Protein AF-0000000076723359 (afdb_homodimer)

InterPro domains:
  IPR002601 C6 domain [PF01681] (22-97)
  IPR002601 C6 domain [SM01048] (8-97)

Structure (mmCIF, N/CA/C/O backbone):
data_AF-0000000076723359-model_v1
#
loop_
_entity.id
_entity.type
_entity.pdbx_description
1 polymer 'C6 domain-containing protein'
#
loop_
_atom_site.group_PDB
_atom_site.id
_atom_site.type_symbol
_atom_site.label_atom_id
_atom_site.label_alt_id
_atom_site.label_comp_id
_atom_site.label_asym_id
_atom_site.label_entity_id
_atom_site.label_seq_id
_atom_site.pdbx_PDB_ins_code
_atom_site.Cartn_x
_atom_site.Cartn_y
_atom_site.Cartn_z
_atom_site.occupancy
_atom_site.B_iso_or_equiv
_atom_site.auth_seq_id
_atom_site.auth_comp_id
_atom_site.auth_asym_id
_atom_site.auth_atom_id
_atom_site.pdbx_PDB_model_num
ATOM 1 N N . MET A 1 1 ? 12.312 -30.578 -3.523 1 29.05 1 MET A N 1
ATOM 2 C CA . MET A 1 1 ? 12.414 -29.344 -2.742 1 29.05 1 MET A CA 1
ATOM 3 C C . MET A 1 1 ? 12.086 -28.125 -3.602 1 29.05 1 MET A C 1
ATOM 5 O O . MET A 1 1 ? 12.508 -28.047 -4.754 1 29.05 1 MET A O 1
ATOM 9 N N . LEU A 1 2 ? 10.961 -27.547 -3.58 1 39.25 2 LEU A N 1
ATOM 10 C CA . LEU A 1 2 ? 10.75 -26.391 -4.445 1 39.25 2 LEU A CA 1
ATOM 11 C C . LEU A 1 2 ? 12.008 -25.516 -4.504 1 39.25 2 LEU A C 1
ATOM 13 O O . LEU A 1 2 ? 12.75 -25.438 -3.527 1 39.25 2 LEU A O 1
ATOM 17 N N . PRO A 1 3 ? 12.594 -25.281 -5.566 1 44.31 3 PRO A N 1
ATOM 18 C CA . PRO A 1 3 ? 13.852 -24.547 -5.473 1 44.31 3 PRO A CA 1
ATOM 19 C C . PRO A 1 3 ? 13.828 -23.469 -4.391 1 44.31 3 PRO A C 1
ATOM 21 O O . PRO A 1 3 ? 12.773 -22.891 -4.125 1 44.31 3 PRO A O 1
ATOM 24 N N . ASP A 1 4 ? 14.523 -23.562 -3.297 1 49.44 4 ASP A N 1
ATOM 25 C CA . ASP A 1 4 ? 14.773 -22.656 -2.184 1 49.44 4 ASP A CA 1
ATOM 26 C C . ASP A 1 4 ? 14.68 -21.203 -2.637 1 49.44 4 ASP A C 1
ATOM 28 O O . ASP A 1 4 ? 15.562 -20.703 -3.34 1 49.44 4 ASP A O 1
ATOM 32 N N . THR A 1 5 ? 13.492 -20.719 -3.029 1 62.09 5 THR A N 1
ATOM 33 C CA . THR A 1 5 ? 13.492 -19.297 -3.334 1 62.09 5 THR A CA 1
ATOM 34 C C . THR A 1 5 ? 14.383 -18.531 -2.361 1 62.09 5 THR A C 1
ATOM 36 O O . THR A 1 5 ? 14.289 -18.719 -1.146 1 62.09 5 THR A O 1
ATOM 39 N N . ALA A 1 6 ? 15.422 -17.828 -2.969 1 74.06 6 ALA A N 1
ATOM 40 C CA . ALA A 1 6 ? 16.375 -17.047 -2.195 1 74.06 6 ALA A CA 1
ATOM 41 C C . ALA A 1 6 ? 15.664 -16.141 -1.197 1 74.06 6 ALA A C 1
ATOM 43 O O . ALA A 1 6 ? 14.547 -15.68 -1.452 1 74.06 6 ALA A O 1
ATOM 44 N N . ALA A 1 7 ? 16.078 -16.219 0.043 1 84.44 7 ALA A N 1
ATOM 45 C CA . ALA A 1 7 ? 15.578 -15.375 1.125 1 84.44 7 ALA A CA 1
ATOM 46 C C . ALA A 1 7 ? 15.242 -13.977 0.621 1 84.44 7 ALA A C 1
ATOM 48 O O . ALA A 1 7 ? 14.266 -13.367 1.063 1 84.44 7 ALA A O 1
ATOM 49 N N . CYS A 1 8 ? 15.891 -13.594 -0.463 1 90.06 8 CYS A N 1
ATOM 50 C CA . CYS A 1 8 ? 15.734 -12.219 -0.925 1 90.06 8 CYS A CA 1
ATOM 51 C C . CYS A 1 8 ? 14.508 -12.086 -1.824 1 90.06 8 CYS A C 1
ATOM 53 O O . CYS A 1 8 ? 14.242 -11.008 -2.365 1 90.06 8 CYS A O 1
ATOM 55 N N . ALA A 1 9 ? 13.758 -13.148 -1.976 1 86.12 9 ALA A N 1
ATOM 56 C CA . ALA A 1 9 ? 12.5 -13.117 -2.727 1 86.12 9 ALA A CA 1
ATOM 57 C C . ALA A 1 9 ? 11.297 -13.195 -1.79 1 86.12 9 ALA A C 1
ATOM 59 O O . ALA A 1 9 ? 10.156 -13.172 -2.24 1 86.12 9 ALA A O 1
ATOM 60 N N . ARG A 1 10 ? 11.508 -13.148 -0.536 1 87.62 10 ARG A N 1
ATOM 61 C CA . ARG A 1 10 ? 10.438 -13.539 0.376 1 87.62 10 ARG A CA 1
ATOM 62 C C . ARG A 1 10 ? 10.078 -12.398 1.323 1 87.62 10 ARG A C 1
ATOM 64 O O . ARG A 1 10 ? 9.477 -12.625 2.377 1 87.62 10 ARG A O 1
ATOM 71 N N . CYS A 1 11 ? 10.477 -11.242 1.019 1 93.25 11 CYS A N 1
ATOM 72 C CA . CYS A 1 11 ? 10.062 -10.117 1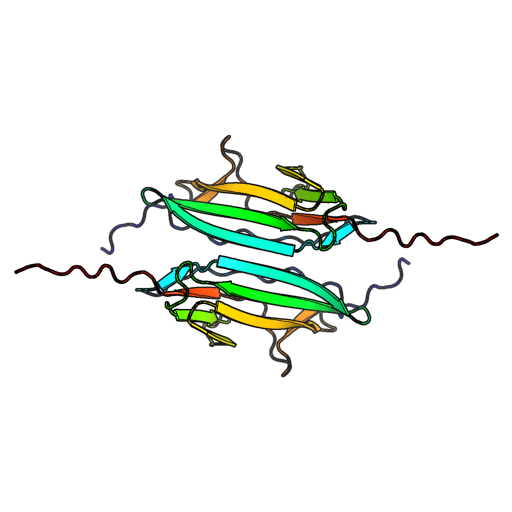.853 1 93.25 11 CYS A CA 1
ATOM 73 C C . CYS A 1 11 ? 8.547 -9.953 1.831 1 93.25 11 CYS A C 1
ATOM 75 O O . CYS A 1 11 ? 7.926 -9.984 0.765 1 93.25 11 CYS A O 1
ATOM 77 N N . ALA A 1 12 ? 8.039 -9.797 3.012 1 91.44 12 ALA A N 1
ATOM 78 C CA . ALA A 1 12 ? 6.648 -9.359 3.096 1 91.44 12 ALA A CA 1
ATOM 79 C C . ALA A 1 12 ? 6.496 -7.914 2.635 1 91.44 12 ALA A C 1
ATOM 81 O O . ALA A 1 12 ? 7.457 -7.145 2.656 1 91.44 12 ALA A O 1
ATOM 82 N N . MET A 1 13 ? 5.23 -7.617 2.174 1 93.69 13 MET A N 1
ATOM 83 C CA . MET A 1 13 ? 4.988 -6.227 1.793 1 93.69 13 MET A CA 1
ATOM 84 C C . MET A 1 13 ? 5.32 -5.281 2.943 1 93.69 13 MET A C 1
ATOM 86 O O . MET A 1 13 ? 5.047 -5.59 4.105 1 93.69 13 MET A O 1
ATOM 90 N N . PRO A 1 14 ? 5.895 -4.148 2.607 1 94.62 14 PRO A N 1
ATOM 91 C CA . PRO A 1 14 ? 6.215 -3.203 3.682 1 94.62 14 PRO A CA 1
ATOM 92 C C . PRO A 1 14 ? 4.973 -2.703 4.414 1 94.62 14 PRO A C 1
ATOM 94 O O . PRO A 1 14 ? 3.914 -2.535 3.803 1 94.62 14 PRO A O 1
ATOM 97 N N . THR A 1 15 ? 5.18 -2.41 5.688 1 94.69 15 THR A N 1
ATOM 98 C CA . THR A 1 15 ? 4.117 -1.8 6.477 1 94.69 15 THR A CA 1
ATOM 99 C C . THR A 1 15 ? 3.943 -0.331 6.102 1 94.69 15 THR A C 1
ATOM 101 O O . THR A 1 15 ? 4.926 0.379 5.879 1 94.69 15 THR A O 1
ATOM 104 N N . ILE A 1 16 ? 2.682 0.05 6.043 1 95.69 16 ILE A N 1
ATOM 105 C CA . ILE A 1 16 ? 2.389 1.467 5.855 1 95.69 16 ILE A CA 1
ATOM 106 C C . ILE A 1 16 ? 1.856 2.062 7.156 1 95.69 16 ILE A C 1
ATOM 108 O O . ILE A 1 16 ? 0.808 1.645 7.656 1 95.69 16 ILE A O 1
ATOM 112 N N . GLY A 1 17 ? 2.604 3 7.652 1 94.5 17 GLY A N 1
ATOM 113 C CA . GLY A 1 17 ? 2.213 3.635 8.906 1 94.5 17 GLY A CA 1
ATOM 114 C C . GLY A 1 17 ? 1.248 4.789 8.711 1 94.5 17 GLY A C 1
ATOM 115 O O . GLY A 1 17 ? 1.052 5.258 7.586 1 94.5 17 GLY A O 1
ATOM 116 N N . ASN A 1 18 ? 0.671 5.281 9.805 1 91.75 18 ASN A N 1
ATOM 117 C CA . ASN A 1 18 ? -0.245 6.418 9.797 1 91.75 18 ASN A CA 1
ATOM 118 C C . ASN A 1 18 ? 0.503 7.742 9.898 1 91.75 18 ASN A C 1
ATOM 120 O O . ASN A 1 18 ? 1.55 7.82 10.547 1 91.75 18 ASN A O 1
ATOM 124 N N . VAL A 1 19 ? -0.141 8.734 9.273 1 91.69 19 VAL A N 1
ATOM 125 C CA . VAL A 1 19 ? 0.374 10.086 9.422 1 91.69 19 VAL A CA 1
ATOM 126 C C . VAL A 1 19 ? -0.196 10.719 10.695 1 91.69 19 VAL A C 1
ATOM 128 O O . VAL A 1 19 ? -1.415 10.797 10.867 1 91.69 19 VAL A O 1
ATOM 131 N N . ASN A 1 20 ? 0.706 11.164 11.562 1 85.25 20 ASN A N 1
ATOM 132 C CA . ASN A 1 20 ? 0.293 11.844 12.781 1 85.25 20 ASN A CA 1
ATOM 133 C C . ASN A 1 20 ? 0.884 13.25 12.875 1 85.25 20 ASN A C 1
ATOM 135 O O . ASN A 1 20 ? 1.069 13.781 13.969 1 85.25 20 ASN A O 1
ATOM 139 N N . MET A 1 21 ? 1.158 13.852 11.898 1 86.25 21 MET A N 1
ATOM 140 C CA . MET A 1 21 ? 1.763 15.18 11.852 1 86.25 21 MET A CA 1
ATOM 141 C C . MET A 1 21 ? 0.719 16.234 11.523 1 86.25 21 MET A C 1
ATOM 143 O O . MET A 1 21 ? -0.016 16.109 10.539 1 86.25 21 MET A O 1
ATOM 147 N N . ILE A 1 22 ? 0.609 17.281 12.328 1 85.38 22 ILE A N 1
ATOM 148 C CA . ILE A 1 22 ? -0.345 18.359 12.117 1 85.38 22 ILE A CA 1
ATOM 149 C C . ILE A 1 22 ? -0.096 19.016 10.758 1 85.38 22 ILE A C 1
ATOM 151 O O . ILE A 1 22 ? 1.054 19.234 10.375 1 85.38 22 ILE A O 1
ATOM 155 N N . GLY A 1 23 ? -1.133 19.328 10.062 1 89.12 23 GLY A N 1
ATOM 156 C CA . GLY A 1 23 ? -1.004 19.984 8.773 1 89.12 23 GLY A CA 1
ATOM 157 C C . GLY A 1 23 ? -0.751 19.016 7.629 1 89.12 23 GLY A C 1
ATOM 158 O O . GLY A 1 23 ? -0.671 19.438 6.469 1 89.12 23 GLY A O 1
ATOM 159 N N . PHE A 1 24 ? -0.617 17.734 8.047 1 92.5 24 PHE A N 1
ATOM 160 C CA . PHE A 1 24 ? -0.373 16.703 7.043 1 92.5 24 PHE A CA 1
ATOM 161 C C . PHE A 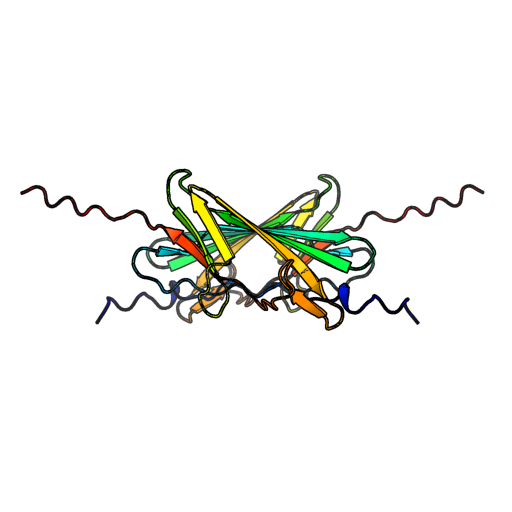1 24 ? -1.436 15.617 7.113 1 92.5 24 PHE A C 1
ATOM 163 O O . PHE A 1 24 ? -2.125 15.477 8.125 1 92.5 24 PHE A O 1
ATOM 170 N N . LYS A 1 25 ? -1.594 14.922 5.984 1 91.06 25 LYS A N 1
ATOM 171 C CA . LYS A 1 25 ? -2.529 13.805 5.879 1 91.06 25 LYS A CA 1
ATOM 172 C C . LYS A 1 25 ? -1.867 12.594 5.23 1 91.06 25 LYS A C 1
ATOM 174 O O . LYS A 1 25 ? -0.738 12.688 4.742 1 91.06 25 LYS A O 1
ATOM 179 N N . GLN A 1 26 ? -2.607 11.516 5.285 1 93.38 26 GLN A N 1
ATOM 180 C CA . GLN A 1 26 ? -2.152 10.312 4.586 1 93.38 26 GLN A CA 1
ATOM 181 C C . GLN A 1 26 ? -2.082 10.555 3.08 1 93.38 26 GLN A C 1
ATOM 183 O O . GLN A 1 26 ? -3.066 10.961 2.465 1 93.38 26 GLN A O 1
ATOM 188 N N . GLY A 1 27 ? -0.977 10.281 2.479 1 95.5 27 GLY A N 1
ATOM 189 C CA . GLY A 1 27 ? -0.859 10.352 1.03 1 95.5 27 GLY A CA 1
ATOM 190 C C . GLY A 1 27 ? -1.388 9.117 0.325 1 95.5 27 GLY A C 1
ATOM 191 O O . GLY A 1 27 ? -1.627 8.094 0.96 1 95.5 27 GLY A O 1
ATOM 192 N N . ASN A 1 28 ? -1.565 9.281 -0.978 1 95.62 28 ASN A N 1
ATOM 193 C CA . ASN A 1 28 ? -1.861 8.133 -1.826 1 95.62 28 ASN A CA 1
ATOM 194 C C . ASN A 1 28 ? -0.599 7.34 -2.154 1 95.62 28 ASN A C 1
ATOM 196 O O . ASN A 1 28 ? 0.472 7.918 -2.342 1 95.62 28 ASN A O 1
ATOM 200 N N . ILE A 1 29 ? -0.783 6.02 -2.266 1 97.38 29 ILE A N 1
ATOM 201 C CA . ILE A 1 29 ? 0.406 5.184 -2.402 1 97.38 29 ILE A CA 1
ATOM 202 C C . ILE A 1 29 ? 0.254 4.266 -3.611 1 97.38 29 ILE A C 1
ATOM 204 O O . ILE A 1 29 ? -0.817 3.693 -3.834 1 97.38 29 ILE A O 1
ATOM 208 N N . ILE A 1 30 ? 1.273 4.195 -4.391 1 96.38 30 ILE A N 1
ATOM 209 C CA . ILE A 1 30 ? 1.431 3.16 -5.406 1 96.38 30 ILE A CA 1
ATOM 210 C C . ILE A 1 30 ? 2.598 2.248 -5.039 1 96.38 30 ILE A C 1
ATOM 212 O O . ILE A 1 30 ? 3.689 2.725 -4.719 1 96.38 30 ILE A O 1
ATOM 216 N N . MET A 1 31 ? 2.334 0.956 -5.004 1 96.12 31 MET A N 1
ATOM 217 C CA . MET A 1 31 ? 3.389 -0.032 -4.801 1 96.12 31 MET A CA 1
ATOM 218 C C . MET A 1 31 ? 3.52 -0.948 -6.012 1 96.12 31 MET A C 1
ATOM 220 O O . MET A 1 31 ? 2.564 -1.633 -6.383 1 96.12 31 MET A O 1
ATOM 224 N N . ASP A 1 32 ? 4.715 -0.917 -6.566 1 94.19 32 ASP A N 1
ATOM 225 C CA . ASP A 1 32 ? 5.035 -1.756 -7.719 1 94.19 32 ASP A CA 1
ATOM 226 C C . ASP A 1 32 ? 6.168 -2.727 -7.391 1 94.19 32 ASP A C 1
ATOM 228 O O . ASP A 1 32 ? 7.32 -2.318 -7.238 1 94.19 32 ASP A O 1
ATOM 232 N N . ALA A 1 33 ? 5.809 -3.986 -7.301 1 90.75 33 ALA A N 1
ATOM 233 C CA . ALA A 1 33 ? 6.809 -4.992 -6.949 1 90.75 33 ALA A CA 1
ATOM 234 C C . ALA A 1 33 ? 7.285 -5.746 -8.188 1 90.75 33 ALA A C 1
ATOM 236 O O . ALA A 1 33 ? 6.496 -6.027 -9.094 1 90.75 33 ALA A O 1
ATOM 237 N N . GLU A 1 34 ? 8.586 -5.988 -8.172 1 86.88 34 GLU A N 1
ATOM 238 C CA . GLU A 1 34 ? 9.18 -6.77 -9.258 1 86.88 34 GLU A CA 1
ATOM 239 C C . GLU A 1 34 ? 10.266 -7.703 -8.734 1 86.88 34 GLU A C 1
ATOM 241 O O . GLU A 1 34 ? 10.82 -7.477 -7.66 1 86.88 34 GLU A O 1
ATOM 246 N N . GLU A 1 35 ? 10.461 -8.734 -9.422 1 84.31 35 GLU A N 1
ATOM 247 C CA . GLU A 1 35 ? 11.57 -9.633 -9.117 1 84.31 35 GLU A CA 1
ATOM 248 C C . GLU A 1 35 ? 12.711 -9.469 -10.125 1 84.31 35 GLU A C 1
ATOM 250 O O . GLU A 1 35 ? 12.5 -9.562 -11.336 1 84.31 35 GLU A O 1
ATOM 255 N N . ILE A 1 36 ? 13.82 -9.141 -9.578 1 85.69 36 ILE A N 1
ATOM 256 C CA . ILE A 1 36 ? 15.023 -8.984 -10.391 1 85.69 36 ILE A CA 1
ATOM 257 C C . ILE A 1 36 ? 16.109 -9.953 -9.914 1 85.69 36 ILE A C 1
ATOM 259 O O . ILE A 1 36 ? 16.531 -9.891 -8.75 1 85.69 36 ILE A O 1
ATOM 263 N N . ASN A 1 37 ? 16.594 -10.883 -10.789 1 86.75 37 ASN A N 1
ATOM 264 C CA . ASN A 1 37 ? 17.625 -11.867 -10.484 1 86.75 37 ASN A CA 1
ATOM 265 C C . ASN A 1 37 ? 17.281 -12.68 -9.242 1 86.75 37 ASN A C 1
ATOM 267 O O . ASN A 1 37 ? 18.141 -12.898 -8.383 1 86.75 37 ASN A O 1
ATOM 271 N N . GLY A 1 38 ? 16 -12.961 -9.078 1 86.56 38 GLY A N 1
ATOM 272 C CA . GLY A 1 38 ? 15.562 -13.836 -8.008 1 86.56 38 GLY A CA 1
ATOM 273 C C . GLY A 1 38 ? 15.258 -13.102 -6.715 1 86.56 38 GLY A C 1
ATOM 274 O O . GLY A 1 38 ? 14.828 -13.703 -5.734 1 86.56 38 GLY A O 1
ATOM 275 N N . CYS A 1 39 ? 15.57 -11.773 -6.762 1 91.88 39 CYS A N 1
ATOM 276 C CA . CYS A 1 39 ? 15.289 -10.984 -5.566 1 91.88 39 CYS A CA 1
ATOM 277 C C . CYS A 1 39 ? 14.164 -9.992 -5.816 1 91.88 39 CYS A C 1
ATOM 279 O O . CYS A 1 39 ? 13.992 -9.508 -6.934 1 91.88 39 CYS A O 1
ATOM 281 N N . LYS A 1 40 ? 13.445 -9.641 -4.777 1 93.12 40 LYS A N 1
ATOM 282 C CA . LYS A 1 40 ? 12.297 -8.734 -4.895 1 93.12 40 LYS A CA 1
ATOM 283 C C . LYS A 1 40 ? 12.727 -7.281 -4.734 1 93.12 40 LYS A C 1
ATOM 285 O O . LYS A 1 40 ? 13.555 -6.961 -3.881 1 93.12 40 LYS A O 1
ATOM 290 N N . TYR A 1 41 ? 12.172 -6.488 -5.578 1 95.12 41 TYR A N 1
ATOM 291 C CA . TYR A 1 41 ? 12.258 -5.035 -5.488 1 95.12 41 TYR A CA 1
ATOM 292 C C . TYR A 1 41 ? 10.867 -4.414 -5.41 1 95.12 41 TYR A C 1
ATOM 294 O O . TYR A 1 41 ? 9.906 -4.945 -5.98 1 95.12 41 TYR A O 1
ATOM 302 N N . ILE A 1 42 ? 10.789 -3.344 -4.68 1 96.5 42 ILE A N 1
ATOM 303 C CA . ILE A 1 42 ? 9.508 -2.637 -4.637 1 96.5 42 ILE A CA 1
ATOM 304 C C . ILE A 1 42 ? 9.75 -1.136 -4.793 1 96.5 42 ILE A C 1
ATOM 306 O O . ILE A 1 42 ? 10.617 -0.567 -4.133 1 96.5 42 ILE A O 1
ATOM 310 N N . GLU A 1 43 ? 9.039 -0.554 -5.762 1 97.5 43 GLU A N 1
ATOM 311 C CA . GLU A 1 43 ? 8.969 0.9 -5.871 1 97.5 43 GLU A CA 1
ATOM 312 C C . GLU A 1 43 ? 7.707 1.446 -5.211 1 97.5 43 GLU A C 1
ATOM 314 O O . GLU A 1 43 ? 6.598 1.015 -5.527 1 97.5 43 GLU A O 1
ATOM 319 N N . ILE A 1 44 ? 7.906 2.348 -4.297 1 97.94 44 ILE A N 1
ATOM 320 C CA . ILE A 1 44 ? 6.785 2.98 -3.609 1 97.94 44 ILE A CA 1
ATOM 321 C C . ILE A 1 44 ? 6.715 4.457 -3.99 1 97.94 44 ILE A C 1
ATOM 323 O O . ILE A 1 44 ? 7.711 5.176 -3.9 1 97.94 44 ILE A O 1
ATOM 327 N N . THR A 1 45 ? 5.559 4.844 -4.469 1 98.5 45 THR A N 1
ATOM 328 C CA . THR A 1 45 ? 5.297 6.238 -4.809 1 98.5 45 THR A CA 1
ATOM 329 C C . THR A 1 45 ? 4.246 6.832 -3.877 1 98.5 45 THR A C 1
ATOM 331 O O . THR A 1 45 ? 3.195 6.227 -3.65 1 98.5 45 THR A O 1
ATOM 334 N N . CYS A 1 46 ? 4.629 7.906 -3.279 1 98.38 46 CYS A N 1
ATOM 335 C CA . CYS A 1 46 ? 3.721 8.695 -2.459 1 98.38 46 CYS A CA 1
ATOM 336 C C . CYS A 1 46 ? 3.227 9.922 -3.223 1 98.38 46 CYS A C 1
ATOM 338 O O . CYS A 1 46 ? 4.023 10.672 -3.791 1 98.38 46 CYS A O 1
ATOM 340 N N . MET A 1 47 ? 1.896 10.086 -3.178 1 97.62 47 MET A N 1
ATOM 341 C CA . MET A 1 47 ? 1.337 11.148 -4.012 1 97.62 47 MET A CA 1
ATOM 342 C C . MET A 1 47 ? 0.37 12.016 -3.211 1 97.62 47 MET A C 1
ATOM 344 O O . MET A 1 47 ? -0.305 11.523 -2.305 1 97.62 47 MET A O 1
ATOM 348 N N . ASN A 1 48 ? 0.342 13.266 -3.58 1 96.25 48 ASN A N 1
ATOM 349 C CA . ASN A 1 48 ? -0.7 14.195 -3.16 1 96.25 48 ASN A CA 1
ATOM 350 C C . ASN A 1 48 ? -1.763 14.375 -4.238 1 96.25 48 ASN A C 1
ATOM 352 O O . ASN A 1 48 ? -1.463 14.289 -5.434 1 96.25 48 ASN A O 1
ATOM 356 N N . ASP A 1 49 ? -2.939 14.594 -3.852 1 90.69 49 ASP A N 1
ATOM 357 C CA . ASP A 1 49 ? -4 14.867 -4.816 1 90.69 49 ASP A CA 1
ATOM 358 C C . ASP A 1 49 ? -3.688 16.109 -5.641 1 90.69 49 ASP A C 1
ATOM 360 O O . ASP A 1 49 ? -4.07 16.203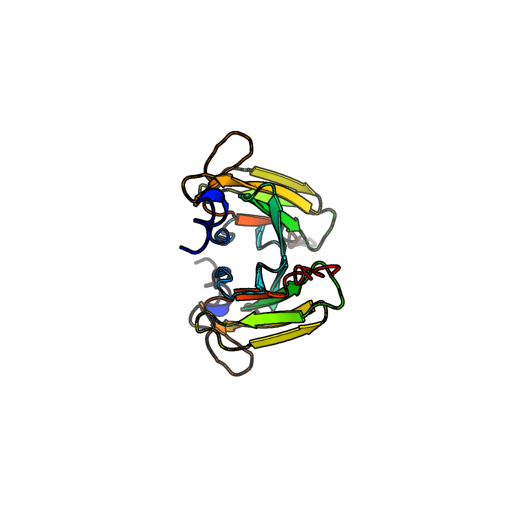 -6.812 1 90.69 49 ASP A O 1
ATOM 364 N N . ALA A 1 50 ? -3.008 17.031 -4.98 1 91.69 50 ALA A N 1
ATOM 365 C CA . ALA A 1 50 ? -2.588 18.25 -5.656 1 91.69 50 ALA A CA 1
ATOM 366 C C . ALA A 1 50 ? -1.119 18.172 -6.066 1 91.69 50 ALA A C 1
ATOM 368 O O . ALA A 1 50 ? -0.248 17.906 -5.234 1 91.69 50 ALA A O 1
ATOM 369 N N . SER A 1 51 ? -0.796 18.516 -7.336 1 92.75 51 SER A N 1
ATOM 370 C CA . SER A 1 51 ? 0.549 18.344 -7.871 1 92.75 51 SER A CA 1
ATOM 371 C C . SER A 1 51 ? 1.517 19.375 -7.297 1 92.75 51 SER A C 1
ATOM 373 O O . SER A 1 51 ? 2.734 19.219 -7.414 1 92.75 51 SER A O 1
ATOM 375 N N . THR A 1 52 ? 1.027 20.422 -6.668 1 93.81 52 THR A N 1
ATOM 376 C CA . THR A 1 52 ? 1.897 21.484 -6.176 1 93.81 52 THR A CA 1
ATOM 377 C C . THR A 1 52 ? 2.152 21.328 -4.68 1 93.81 52 THR A C 1
ATOM 379 O O . THR A 1 52 ? 3.006 22.016 -4.113 1 93.81 52 THR A O 1
ATOM 382 N N . LEU A 1 53 ? 1.403 20.391 -4.062 1 95.69 53 LEU A N 1
ATOM 383 C CA . LEU A 1 53 ? 1.531 20.266 -2.617 1 95.69 53 LEU A CA 1
ATOM 384 C C . LEU A 1 53 ? 2.576 19.219 -2.254 1 95.69 53 LEU A C 1
ATOM 386 O O . LEU A 1 53 ? 2.725 18.219 -2.957 1 95.69 53 LEU A O 1
ATOM 390 N N . PHE A 1 54 ? 3.203 19.453 -1.201 1 96.69 54 PHE A N 1
ATOM 391 C CA . PHE A 1 54 ? 4.391 18.734 -0.75 1 96.69 54 PHE A CA 1
ATOM 392 C C . PHE A 1 54 ? 4.027 17.328 -0.281 1 96.69 54 PHE A C 1
ATOM 394 O O . PHE A 1 54 ? 2.959 17.109 0.298 1 96.69 54 PHE A O 1
ATOM 401 N N . VAL A 1 55 ? 4.891 16.312 -0.568 1 98.12 55 VAL A N 1
ATOM 402 C CA . VAL A 1 55 ? 4.781 14.969 -0.013 1 98.12 55 VAL A CA 1
ATOM 403 C C . VAL A 1 55 ? 6.137 14.531 0.539 1 98.12 55 VAL A C 1
ATOM 405 O O . VAL A 1 55 ? 7.18 15.039 0.128 1 98.12 55 VAL A O 1
ATOM 408 N N . MET A 1 56 ? 6.16 13.555 1.496 1 98.38 56 MET A N 1
ATOM 409 C CA . MET A 1 56 ? 7.352 12.906 2.037 1 98.38 56 MET A CA 1
ATOM 410 C C . MET A 1 56 ? 7.098 11.422 2.287 1 98.38 56 MET A C 1
ATOM 412 O O . MET A 1 56 ? 6.008 11.039 2.711 1 98.38 56 MET A O 1
ATOM 416 N N . ILE A 1 57 ? 8.086 10.664 1.987 1 98.5 57 ILE A N 1
ATOM 417 C CA . ILE A 1 57 ? 8.156 9.289 2.465 1 98.5 57 ILE A CA 1
ATOM 418 C C . ILE A 1 57 ? 9.086 9.211 3.674 1 98.5 57 ILE A C 1
ATOM 420 O O . ILE A 1 57 ? 10.273 9.523 3.572 1 98.5 57 ILE A O 1
ATOM 424 N N . LEU A 1 58 ? 8.508 8.797 4.789 1 98.25 58 LEU A N 1
ATOM 425 C CA . LEU A 1 58 ? 9.281 8.664 6.02 1 98.25 58 LEU A CA 1
ATOM 426 C C . LEU A 1 58 ? 9.477 7.199 6.379 1 98.25 58 LEU A C 1
ATOM 428 O O . LEU A 1 58 ? 8.625 6.359 6.066 1 98.25 58 LEU A O 1
ATOM 432 N N . SER A 1 59 ? 10.609 6.938 7.035 1 97.25 59 SER A N 1
ATOM 433 C CA . SER A 1 59 ? 10.719 5.652 7.727 1 97.25 59 SER A CA 1
ATOM 434 C C . SER A 1 59 ? 9.766 5.586 8.914 1 97.25 59 SER A C 1
ATOM 436 O O . SER A 1 59 ? 9.172 6.594 9.305 1 97.25 59 SER A O 1
ATOM 438 N N . MET A 1 60 ? 9.68 4.422 9.5 1 95.44 60 MET A N 1
ATOM 439 C CA . MET A 1 60 ? 8.844 4.258 10.688 1 95.44 60 MET A CA 1
ATOM 440 C C . MET A 1 60 ? 9.398 5.047 11.867 1 95.44 60 MET A C 1
ATOM 442 O O . MET A 1 60 ? 8.688 5.305 12.836 1 95.44 60 MET A O 1
ATOM 446 N N . ALA A 1 61 ? 10.703 5.387 11.781 1 93.81 61 ALA A N 1
ATOM 447 C CA . ALA A 1 61 ? 11.344 6.215 12.797 1 93.81 61 ALA A CA 1
ATOM 448 C C . ALA A 1 61 ? 11.242 7.695 12.438 1 93.81 61 ALA A C 1
ATOM 450 O O . ALA A 1 61 ? 11.93 8.531 13.039 1 93.81 61 ALA A O 1
ATOM 451 N N . ASN A 1 62 ? 10.5 8.023 11.398 1 94.12 62 ASN A N 1
ATOM 452 C CA . ASN A 1 62 ? 10.195 9.383 10.961 1 94.12 62 ASN A CA 1
ATOM 453 C C . ASN A 1 62 ? 11.391 10.031 10.273 1 94.12 62 ASN A C 1
ATOM 455 O O . ASN A 1 62 ? 11.5 11.258 10.242 1 94.12 62 ASN A O 1
ATOM 459 N N . GLU A 1 63 ? 12.344 9.203 9.844 1 95.56 63 GLU A N 1
ATOM 460 C CA . GLU A 1 63 ? 13.398 9.734 8.984 1 95.56 63 GLU A CA 1
ATOM 461 C C . GLU A 1 63 ? 12.914 9.922 7.555 1 95.56 63 GLU A C 1
ATOM 463 O O . GLU A 1 63 ? 12.227 9.055 7.008 1 95.56 63 GLU A O 1
ATOM 468 N N . THR A 1 64 ? 13.359 11.078 6.891 1 97.56 64 THR A N 1
ATOM 469 C CA . THR A 1 64 ? 12.938 11.328 5.516 1 97.56 64 THR A CA 1
ATOM 470 C C . THR A 1 64 ? 13.719 10.453 4.543 1 97.56 64 THR A C 1
ATOM 472 O O . THR A 1 64 ? 14.953 10.5 4.5 1 97.56 64 THR A O 1
ATOM 475 N N . LEU A 1 65 ? 13.047 9.688 3.795 1 98 65 LEU A N 1
ATOM 476 C CA . LEU A 1 65 ? 13.648 8.812 2.799 1 98 65 LEU A CA 1
ATOM 477 C C . LEU A 1 65 ? 13.57 9.43 1.408 1 98 65 LEU A C 1
ATOM 479 O O . LEU A 1 65 ? 14.453 9.211 0.571 1 98 65 LEU A O 1
ATOM 483 N N . ALA A 1 66 ? 12.5 10.156 1.083 1 98.38 66 ALA A N 1
ATOM 484 C CA . ALA A 1 66 ? 12.281 10.859 -0.175 1 98.38 66 ALA A CA 1
ATOM 485 C C . ALA A 1 66 ? 11.25 11.977 -0.002 1 98.38 66 ALA A C 1
ATOM 487 O O . ALA A 1 66 ? 10.414 11.922 0.902 1 98.38 66 ALA A O 1
ATOM 488 N N . SER A 1 67 ? 11.273 13.016 -0.759 1 98.31 67 SER A N 1
ATOM 489 C CA . SER A 1 67 ? 10.281 14.094 -0.738 1 98.31 67 SER A CA 1
ATOM 490 C C . SER A 1 67 ? 10.195 14.789 -2.094 1 98.31 67 SER A C 1
ATOM 492 O O . SER A 1 67 ? 11.055 14.602 -2.951 1 98.31 67 SER A O 1
ATOM 494 N N . GLY A 1 68 ? 9.117 15.43 -2.344 1 97.94 68 GLY A N 1
ATOM 495 C CA . GLY A 1 68 ? 8.883 16.188 -3.564 1 97.94 68 GLY A CA 1
ATOM 496 C C . GLY A 1 68 ? 7.531 16.875 -3.586 1 97.94 68 GLY A C 1
ATOM 497 O O . GLY A 1 68 ? 6.73 16.719 -2.662 1 97.94 68 GLY A O 1
ATOM 498 N N . ASP A 1 69 ? 7.371 17.719 -4.605 1 96.94 69 ASP A N 1
ATOM 499 C CA . ASP A 1 69 ? 6.055 18.312 -4.836 1 96.94 69 ASP A CA 1
ATOM 500 C C . ASP A 1 69 ? 5.195 17.406 -5.711 1 96.94 69 ASP A C 1
ATOM 502 O O . ASP A 1 69 ? 5.656 16.906 -6.746 1 96.94 69 ASP A O 1
ATOM 506 N N . GLY A 1 70 ? 4.016 17.188 -5.277 1 97.12 70 GLY A N 1
ATOM 507 C CA . GLY A 1 70 ? 3.092 16.344 -6.02 1 97.12 70 GLY A CA 1
ATOM 508 C C . GLY A 1 70 ? 3.309 14.859 -5.781 1 97.12 70 GLY A C 1
ATOM 509 O O . GLY A 1 70 ? 2.365 14.133 -5.461 1 97.12 70 GLY A O 1
ATOM 510 N N . SER A 1 71 ? 4.629 14.453 -5.93 1 97.94 71 SER A N 1
ATOM 511 C CA . SER A 1 71 ? 4.93 13.039 -5.781 1 97.94 71 SER A CA 1
ATOM 512 C C . SER A 1 71 ? 6.387 12.82 -5.383 1 97.94 71 SER A C 1
ATOM 514 O O . SER A 1 71 ? 7.238 13.68 -5.621 1 97.94 71 SER A O 1
ATOM 516 N N . ALA A 1 72 ? 6.668 11.734 -4.738 1 98.56 72 ALA A N 1
ATOM 517 C CA . ALA A 1 72 ? 8 11.227 -4.426 1 98.56 72 ALA A CA 1
ATOM 518 C C . ALA A 1 72 ? 8.047 9.703 -4.52 1 98.56 72 ALA A C 1
ATOM 520 O O . ALA A 1 72 ? 7.055 9.031 -4.234 1 98.56 72 ALA A O 1
ATOM 521 N N . SER A 1 73 ? 9.172 9.172 -4.902 1 98.44 73 SER A N 1
ATOM 522 C CA . SER A 1 73 ? 9.305 7.727 -5.039 1 98.44 73 SER A CA 1
ATOM 523 C C . SER A 1 73 ? 10.609 7.23 -4.43 1 98.44 73 SER A C 1
ATOM 525 O O . SER A 1 73 ? 11.586 7.98 -4.34 1 98.44 73 SER A O 1
ATOM 527 N N . ILE A 1 74 ? 10.609 5.98 -4.008 1 98 74 ILE A N 1
ATOM 528 C CA . ILE A 1 74 ? 11.805 5.32 -3.494 1 98 74 ILE A CA 1
ATOM 529 C C . ILE A 1 74 ? 11.758 3.832 -3.836 1 98 74 ILE A C 1
ATOM 531 O O . ILE A 1 74 ? 10.68 3.244 -3.932 1 98 74 ILE A O 1
ATOM 535 N N . ILE A 1 75 ? 12.898 3.213 -4.02 1 97.5 75 ILE A N 1
ATOM 536 C CA . ILE A 1 75 ? 13.008 1.787 -4.312 1 97.5 75 ILE A CA 1
ATOM 537 C C . ILE A 1 75 ? 13.68 1.07 -3.146 1 97.5 75 ILE A C 1
ATOM 539 O O . ILE A 1 75 ? 14.703 1.532 -2.633 1 97.5 75 ILE A O 1
ATOM 543 N N . PHE A 1 76 ? 13.055 -0.034 -2.709 1 97.5 76 PHE A N 1
ATOM 544 C CA . PHE A 1 76 ? 13.664 -0.924 -1.729 1 97.5 76 PHE A CA 1
ATOM 545 C C . PHE A 1 76 ? 14.016 -2.264 -2.361 1 97.5 76 PHE A C 1
ATOM 547 O O . PHE A 1 76 ? 13.352 -2.713 -3.293 1 97.5 76 PHE A O 1
ATOM 554 N N . GLU A 1 77 ? 15.031 -2.857 -1.852 1 96.06 77 GLU A N 1
ATOM 555 C CA . GLU A 1 77 ? 15.445 -4.207 -2.221 1 96.06 77 GLU A CA 1
ATOM 556 C C . GLU A 1 77 ? 15.281 -5.176 -1.05 1 96.06 77 GLU A C 1
ATOM 558 O O . GLU A 1 77 ? 15.617 -4.84 0.089 1 96.06 77 GLU A O 1
ATOM 563 N N . CYS A 1 78 ? 14.727 -6.336 -1.323 1 96.19 78 CYS A N 1
ATOM 564 C CA . CYS A 1 78 ? 14.688 -7.395 -0.32 1 96.19 78 CYS A CA 1
ATOM 565 C C . CYS A 1 78 ? 16.047 -8.062 -0.17 1 96.19 78 CYS A C 1
ATOM 567 O O . CYS A 1 78 ? 16.594 -8.586 -1.141 1 96.19 78 CYS A O 1
ATOM 569 N N . ASN A 1 79 ? 16.531 -8.055 1.032 1 94.5 79 ASN A N 1
ATOM 570 C CA . ASN A 1 79 ? 17.859 -8.617 1.22 1 94.5 79 ASN A CA 1
ATOM 571 C C . ASN A 1 79 ? 17.797 -10.094 1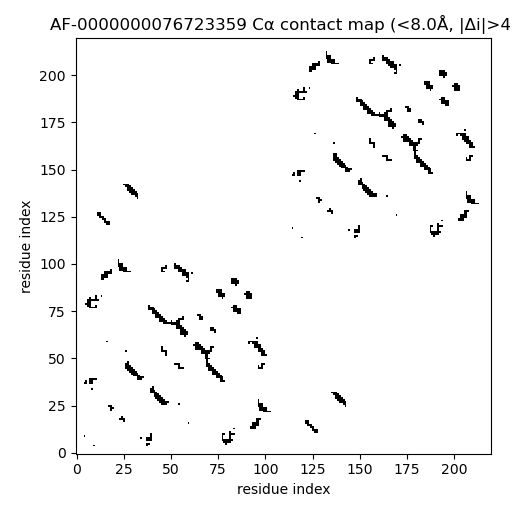.581 1 94.5 79 ASN A C 1
ATOM 573 O O . ASN A 1 79 ? 16.719 -10.695 1.602 1 94.5 79 ASN A O 1
ATOM 577 N N . ASN A 1 80 ? 18.984 -10.68 1.896 1 93.44 80 ASN A N 1
ATOM 578 C CA . ASN A 1 80 ? 19.078 -12.117 2.123 1 93.44 80 ASN A CA 1
ATOM 579 C C . ASN A 1 80 ? 18.469 -12.516 3.463 1 93.44 80 ASN A C 1
ATOM 581 O O . ASN A 1 80 ? 18.266 -13.703 3.727 1 93.44 80 ASN A O 1
ATOM 585 N N . ALA A 1 81 ? 18.219 -11.555 4.312 1 94 81 ALA A N 1
ATOM 586 C CA . ALA A 1 81 ? 17.547 -11.82 5.586 1 94 81 ALA A CA 1
ATOM 587 C C . ALA A 1 81 ? 16.047 -11.602 5.477 1 94 81 ALA A C 1
ATOM 589 O O . ALA A 1 81 ? 15.336 -11.539 6.488 1 94 81 ALA A O 1
ATOM 590 N N . SER A 1 82 ? 15.562 -11.383 4.238 1 94.06 82 SER A N 1
ATOM 591 C CA . SER A 1 82 ? 14.148 -11.141 3.973 1 94.06 82 SER A CA 1
ATOM 592 C C . SER A 1 82 ? 13.68 -9.836 4.609 1 94.06 82 SER A C 1
ATOM 594 O O . SER A 1 82 ? 12.609 -9.781 5.219 1 94.06 82 SER A O 1
ATOM 596 N N . GLU A 1 83 ? 14.594 -8.852 4.512 1 95.69 83 GLU A N 1
ATOM 597 C CA . GLU A 1 83 ? 14.273 -7.512 4.988 1 95.69 83 GLU A CA 1
ATOM 598 C C . GLU A 1 83 ? 14.406 -6.484 3.865 1 95.69 83 GLU A C 1
ATOM 600 O O . GLU A 1 83 ? 15.32 -6.566 3.043 1 95.69 83 GLU A O 1
ATOM 605 N N . TRP A 1 84 ? 13.438 -5.559 3.895 1 96.69 84 TRP A N 1
ATOM 606 C CA . TRP A 1 84 ? 13.539 -4.461 2.939 1 96.69 84 TRP A CA 1
ATOM 607 C C . TRP A 1 84 ? 14.672 -3.512 3.324 1 96.69 84 TRP A C 1
ATOM 609 O O . TRP A 1 84 ? 14.812 -3.143 4.492 1 96.69 84 TRP A O 1
ATOM 619 N N . GLN A 1 85 ? 15.43 -3.113 2.33 1 96.81 85 GLN A N 1
ATOM 620 C CA . GLN A 1 85 ? 16.5 -2.16 2.613 1 96.81 85 GLN A CA 1
ATOM 621 C C . GLN A 1 85 ? 16.641 -1.143 1.484 1 96.81 85 GLN A C 1
ATOM 623 O O . GLN A 1 85 ? 16.266 -1.418 0.343 1 96.81 85 GLN A O 1
ATOM 628 N N . THR A 1 86 ? 17.172 0.038 1.852 1 96.19 86 THR A N 1
ATOM 629 C CA . THR A 1 86 ? 17.531 1.043 0.857 1 96.19 86 THR A CA 1
ATOM 630 C C . THR A 1 86 ? 18.781 0.624 0.095 1 96.19 86 THR A C 1
ATOM 632 O O . THR A 1 86 ? 19.406 -0.386 0.425 1 96.19 86 THR A O 1
ATOM 635 N N . ALA A 1 87 ? 19.125 1.422 -0.941 1 91.69 87 ALA A N 1
ATOM 636 C CA . ALA A 1 87 ? 20.297 1.116 -1.77 1 91.69 87 ALA A CA 1
ATOM 637 C C . ALA A 1 87 ? 21.578 1.111 -0.937 1 91.69 87 ALA A C 1
ATOM 639 O O . ALA A 1 87 ? 22.516 0.389 -1.25 1 91.69 87 ALA A O 1
ATOM 640 N N . ASN A 1 88 ? 21.578 1.882 0.171 1 93 88 ASN A N 1
ATOM 641 C CA . ASN A 1 88 ? 22.781 1.98 0.994 1 93 88 ASN A CA 1
ATOM 642 C C . ASN A 1 88 ? 22.797 0.929 2.1 1 93 88 ASN A C 1
ATOM 644 O O . ASN A 1 88 ? 23.672 0.938 2.963 1 93 88 ASN A O 1
ATOM 648 N N . GLY A 1 89 ? 21.766 0.074 2.117 1 93.62 89 GLY A N 1
ATOM 649 C CA . GLY A 1 89 ? 21.766 -1.065 3.021 1 93.62 89 GLY A CA 1
ATOM 650 C C . GLY A 1 89 ? 21 -0.816 4.305 1 93.62 89 GLY A C 1
ATOM 651 O O . GLY A 1 89 ? 20.969 -1.668 5.195 1 93.62 89 GLY A O 1
ATOM 652 N N . THR A 1 90 ? 20.391 0.374 4.434 1 95.31 90 THR A N 1
ATOM 653 C CA . THR A 1 90 ? 19.594 0.658 5.625 1 95.31 90 THR A CA 1
ATOM 654 C C . THR A 1 90 ? 18.266 -0.113 5.586 1 95.31 90 THR A C 1
ATOM 656 O O . THR A 1 90 ? 17.5 -0.001 4.625 1 95.31 90 THR A O 1
ATOM 659 N N . VAL A 1 91 ? 18 -0.896 6.633 1 96.62 91 VAL A N 1
ATOM 660 C CA . VAL A 1 91 ? 16.797 -1.702 6.707 1 96.62 91 VAL A CA 1
ATOM 661 C C . VAL A 1 91 ? 15.594 -0.809 7.027 1 96.62 91 VAL A C 1
ATOM 663 O O . VAL A 1 91 ? 15.664 0.031 7.926 1 96.62 91 VAL A O 1
ATOM 666 N N . VAL A 1 92 ? 14.484 -0.934 6.246 1 95.88 92 VAL A N 1
ATOM 667 C CA . VAL A 1 92 ? 13.258 -0.147 6.383 1 95.88 92 VAL A CA 1
ATOM 668 C C . VAL A 1 92 ? 12.047 -1.072 6.391 1 95.88 92 VAL A C 1
ATOM 670 O O . VAL A 1 92 ? 11.508 -1.4 5.332 1 95.88 92 VAL A O 1
ATOM 673 N N . PRO A 1 93 ? 11.531 -1.479 7.504 1 94.25 93 PRO A N 1
ATOM 674 C CA . PRO A 1 93 ? 10.43 -2.438 7.562 1 94.25 93 PRO A CA 1
ATOM 675 C C . PRO A 1 93 ? 9.109 -1.854 7.051 1 94.25 93 PRO A C 1
ATOM 677 O O . PRO A 1 93 ? 8.164 -2.598 6.797 1 94.25 93 PRO A O 1
ATOM 680 N N . GLY A 1 94 ? 9.055 -0.546 6.938 1 96.19 94 GLY A N 1
ATOM 681 C CA . GLY A 1 94 ? 7.855 0.154 6.508 1 96.19 94 GLY A CA 1
ATOM 682 C C . GLY A 1 94 ? 8.078 1.639 6.293 1 96.19 94 GLY A C 1
ATOM 683 O O . GLY A 1 94 ? 9.18 2.146 6.512 1 96.19 94 GLY A O 1
ATOM 684 N N . ILE A 1 95 ? 7.043 2.268 5.77 1 97.88 95 ILE A N 1
ATOM 685 C CA . ILE A 1 95 ? 7.148 3.691 5.473 1 97.88 95 ILE A CA 1
ATOM 686 C C . ILE A 1 95 ? 5.883 4.41 5.938 1 97.88 95 ILE A C 1
ATOM 688 O O . ILE A 1 95 ? 4.895 3.766 6.301 1 97.88 95 ILE A O 1
ATOM 692 N N . ILE A 1 96 ? 5.957 5.637 6.031 1 97.5 96 ILE A N 1
ATOM 693 C CA . ILE A 1 96 ? 4.824 6.543 6.18 1 97.5 96 ILE A CA 1
ATOM 694 C C . ILE A 1 96 ? 4.758 7.488 4.984 1 97.5 96 ILE A C 1
ATOM 696 O O . ILE A 1 96 ? 5.754 8.117 4.621 1 97.5 96 ILE A O 1
ATOM 700 N N . CYS A 1 97 ? 3.686 7.496 4.285 1 98.12 97 CYS A N 1
ATOM 701 C CA . CYS A 1 97 ? 3.453 8.422 3.18 1 98.12 97 CYS A CA 1
ATOM 702 C C . CYS A 1 97 ? 2.713 9.664 3.654 1 98.12 97 CYS A C 1
ATOM 704 O O . CYS A 1 97 ? 1.515 9.609 3.939 1 98.12 97 CYS A O 1
ATOM 706 N N . VAL A 1 98 ? 3.377 10.773 3.648 1 97.5 98 VAL A N 1
ATOM 707 C CA . VAL A 1 98 ? 2.881 12.023 4.219 1 97.5 98 VAL A CA 1
ATOM 708 C C . VAL A 1 98 ? 2.578 13.016 3.102 1 97.5 98 VAL A C 1
ATOM 710 O O . VAL A 1 98 ? 3.436 13.297 2.258 1 97.5 98 VAL A O 1
ATOM 713 N N . ALA A 1 99 ? 1.416 13.555 3.102 1 96.88 99 ALA A N 1
ATOM 714 C CA . ALA A 1 99 ? 1.022 14.578 2.133 1 96.88 99 ALA A CA 1
ATOM 715 C C . ALA A 1 99 ? 0.558 15.852 2.832 1 96.88 99 ALA A C 1
ATOM 717 O O . ALA A 1 99 ? -0.132 15.789 3.854 1 96.88 99 ALA A O 1
ATOM 718 N N . GLU A 1 100 ? 1 16.891 2.307 1 95.06 100 GLU A N 1
ATOM 719 C CA . GLU A 1 100 ? 0.574 18.188 2.838 1 95.06 100 GLU A CA 1
ATOM 720 C C . GLU A 1 100 ? -0.935 18.359 2.707 1 95.06 100 GLU A C 1
ATOM 722 O O . GLU A 1 100 ? -1.517 18.047 1.67 1 95.06 100 GLU A O 1
ATOM 727 N N . GLY A 1 101 ? -1.579 18.641 3.848 1 87.56 101 GLY A N 1
ATOM 728 C CA . GLY A 1 101 ? -3.004 18.938 3.838 1 87.56 101 GLY A CA 1
ATOM 729 C C . GLY A 1 101 ? -3.328 20.312 3.295 1 87.56 101 GLY A C 1
ATOM 730 O O . GLY A 1 101 ? -2.457 21.188 3.238 1 87.56 101 GLY A O 1
ATOM 731 N N . TYR A 1 102 ? -4.441 20.484 2.641 1 69.12 102 TYR A N 1
ATOM 732 C CA . TYR A 1 102 ? -4.828 21.844 2.256 1 69.12 102 TYR A CA 1
ATOM 733 C C . TYR A 1 102 ? -4.883 22.766 3.471 1 69.12 102 TYR A C 1
ATOM 735 O O . TYR A 1 102 ? -5.316 22.359 4.551 1 69.12 102 TYR A O 1
ATOM 743 N N . ALA A 1 103 ? -3.928 23.578 3.744 1 53.66 103 ALA A N 1
ATOM 744 C CA . ALA A 1 103 ? -4.141 24.625 4.746 1 53.66 103 ALA A CA 1
ATOM 745 C C . ALA A 1 103 ? -5.578 25.125 4.711 1 53.66 103 ALA A C 1
ATOM 747 O O . ALA A 1 103 ? -6.125 25.391 3.635 1 53.66 103 ALA A O 1
ATOM 748 N N . PHE A 1 104 ? -6.465 24.641 5.461 1 44.66 104 PHE A N 1
ATOM 749 C CA . PHE A 1 104 ? -7.57 25.578 5.645 1 44.66 104 PHE A CA 1
ATOM 750 C C . PHE A 1 104 ? -7.059 27.016 5.719 1 44.66 104 PHE A C 1
ATOM 752 O O . PHE A 1 104 ? -6.355 27.375 6.664 1 44.66 104 PHE A O 1
ATOM 759 N N . LEU A 1 105 ? -6.633 27.625 4.77 1 37.47 105 LEU A N 1
ATOM 760 C CA . LEU A 1 105 ? -6.617 29.078 4.938 1 37.47 105 LEU A CA 1
ATOM 761 C C . LEU A 1 105 ? -7.875 29.547 5.652 1 37.47 105 LEU A C 1
ATOM 763 O O . LEU A 1 105 ? -8.977 29.453 5.109 1 37.47 105 LEU A O 1
ATOM 767 N N . TYR A 1 106 ? -8.148 29.359 6.852 1 37.5 106 TYR A N 1
ATOM 768 C CA . TYR A 1 106 ? -8.992 30.328 7.531 1 37.5 106 TYR A CA 1
ATOM 769 C C . TYR A 1 106 ? -8.648 31.75 7.086 1 37.5 106 TYR A C 1
ATOM 771 O O . TYR A 1 106 ? -7.637 32.312 7.5 1 37.5 106 TYR A O 1
ATOM 779 N N . PHE A 1 107 ? -8.773 32.188 5.895 1 33.59 107 PHE A N 1
ATOM 780 C CA . PHE A 1 107 ? -8.945 33.625 5.703 1 33.59 107 PHE A CA 1
ATOM 781 C C . PHE A 1 107 ? -9.961 34.188 6.695 1 33.59 107 PHE A C 1
ATOM 783 O O . PHE A 1 107 ? -11.148 33.875 6.617 1 33.59 107 PHE A O 1
ATOM 790 N N . PHE A 1 108 ? -9.734 34.5 7.934 1 30.34 108 PHE A N 1
ATOM 791 C CA . PHE A 1 108 ? -10.344 35.625 8.656 1 30.34 108 PHE A CA 1
ATOM 792 C C . PHE A 1 108 ? -10.469 36.844 7.762 1 30.34 108 PHE A C 1
ATOM 794 O O . PHE A 1 108 ? -9.469 37.406 7.352 1 30.34 108 PHE A O 1
ATOM 801 N N . GLN A 1 109 ? -11.359 36.969 6.773 1 28.47 109 GLN A N 1
ATOM 802 C CA . GLN A 1 109 ? -11.812 38.312 6.465 1 28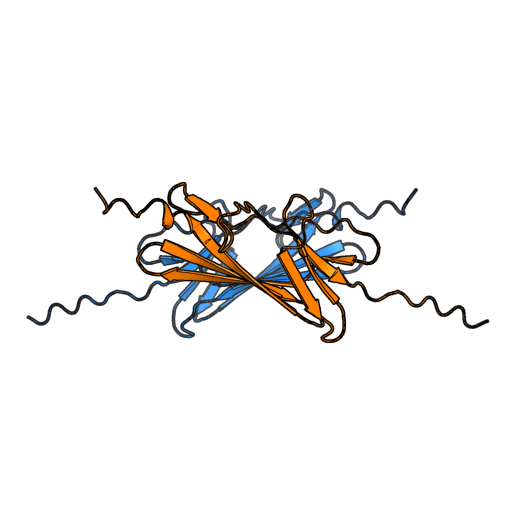.47 109 GLN A CA 1
ATOM 803 C C . GLN A 1 109 ? -12.078 39.125 7.738 1 28.47 109 GLN A C 1
ATOM 805 O O . GLN A 1 109 ? -12.953 38.75 8.531 1 28.47 109 GLN A O 1
ATOM 810 N N . ALA A 1 110 ? -11 39.906 8.266 1 27.44 110 ALA A N 1
ATOM 811 C CA . ALA A 1 110 ? -11.273 41.188 8.914 1 27.44 110 ALA A CA 1
ATOM 812 C C . ALA A 1 110 ? -12.086 42.125 8 1 27.44 110 ALA A C 1
ATOM 814 O O . ALA A 1 110 ? -11.93 42.062 6.777 1 27.44 110 ALA A O 1
ATOM 815 N N . MET B 1 1 ? -8.852 19.719 24.375 1 28.72 1 MET B N 1
ATOM 816 C CA . MET B 1 1 ? -8.914 18.359 23.844 1 28.72 1 MET B CA 1
ATOM 817 C C . MET B 1 1 ? -8.992 18.359 22.328 1 28.72 1 MET B C 1
ATOM 819 O O . MET B 1 1 ? -9.695 19.188 21.734 1 28.72 1 MET B O 1
ATOM 823 N N . LEU B 1 2 ? -7.992 18.172 21.578 1 38.88 2 LEU B N 1
ATOM 824 C CA . LEU B 1 2 ? -8.172 18.234 20.141 1 38.88 2 LEU B CA 1
ATOM 825 C C . LEU B 1 2 ? -9.5 17.609 19.734 1 38.88 2 LEU B C 1
ATOM 827 O O . LEU B 1 2 ? -10 16.703 20.406 1 38.88 2 LEU B O 1
ATOM 831 N N . PRO B 1 3 ? -10.375 18.234 19.109 1 43.81 3 PRO B N 1
ATOM 832 C CA . PRO B 1 3 ? -11.648 17.531 18.875 1 43.81 3 PRO B CA 1
ATOM 833 C C . PRO B 1 3 ? -11.477 16.047 18.625 1 43.81 3 PRO B C 1
ATOM 835 O O . PRO B 1 3 ? -10.461 15.625 18.062 1 43.81 3 PRO B O 1
ATOM 838 N N . ASP B 1 4 ? -11.859 15.125 19.484 1 48.84 4 ASP B N 1
ATOM 839 C CA . ASP B 1 4 ? -11.914 13.664 19.453 1 48.84 4 ASP B CA 1
ATOM 840 C C . ASP B 1 4 ? -12.078 13.156 18.016 1 48.84 4 ASP B C 1
ATOM 842 O O . ASP B 1 4 ? -13.148 13.305 17.422 1 48.84 4 ASP B O 1
ATOM 846 N N . THR B 1 5 ? -11.094 13.344 17.172 1 61.69 5 THR B N 1
ATOM 847 C CA . THR B 1 5 ? -11.32 12.695 15.875 1 61.69 5 THR B CA 1
ATOM 848 C C . THR B 1 5 ? -12.039 11.367 16.047 1 61.69 5 THR B C 1
ATOM 850 O O . THR B 1 5 ? -11.648 10.547 16.875 1 61.69 5 THR B O 1
ATOM 853 N N . ALA B 1 6 ? -13.297 11.312 15.406 1 73.75 6 ALA B N 1
ATOM 854 C CA . ALA B 1 6 ? -14.141 10.117 15.484 1 73.75 6 ALA B CA 1
ATOM 855 C C . ALA B 1 6 ? -13.328 8.859 15.188 1 73.75 6 ALA B C 1
ATOM 857 O O . ALA B 1 6 ? -12.359 8.906 14.422 1 73.75 6 ALA B O 1
ATOM 858 N N . ALA B 1 7 ? -13.43 7.91 16.062 1 83.56 7 ALA B N 1
ATOM 859 C CA . ALA B 1 7 ? -12.789 6.605 15.922 1 83.56 7 ALA B CA 1
ATOM 860 C C . ALA B 1 7 ? -12.75 6.164 14.461 1 83.56 7 ALA B C 1
ATOM 862 O O . ALA B 1 7 ? -11.773 5.555 14.016 1 83.56 7 ALA B O 1
ATOM 863 N N . CYS B 1 8 ? -13.664 6.719 13.68 1 89.56 8 CYS B N 1
ATOM 864 C CA . CYS B 1 8 ? -13.781 6.25 12.297 1 89.56 8 CYS B CA 1
ATOM 865 C C . CYS B 1 8 ? -12.812 6.996 11.383 1 89.56 8 CYS B C 1
ATOM 867 O O . CYS B 1 8 ? -12.812 6.785 10.172 1 89.56 8 CYS B O 1
ATOM 869 N N . ALA B 1 9 ? -11.984 7.828 11.945 1 85.44 9 ALA B N 1
ATOM 870 C CA . ALA B 1 9 ? -10.953 8.531 11.18 1 85.44 9 ALA B CA 1
ATOM 871 C C . ALA B 1 9 ? -9.562 7.988 11.516 1 85.44 9 ALA B C 1
ATOM 873 O O . ALA B 1 9 ? -8.562 8.445 10.969 1 85.44 9 ALA B O 1
ATOM 874 N N . ARG B 1 10 ? -9.484 6.988 12.289 1 87.38 10 ARG B N 1
ATOM 875 C CA . ARG B 1 10 ? -8.195 6.652 12.875 1 87.38 10 ARG B CA 1
ATOM 876 C C . ARG B 1 10 ? -7.754 5.25 12.477 1 87.38 10 ARG B C 1
ATOM 878 O O . ARG B 1 10 ? -6.922 4.637 13.148 1 87.38 10 ARG B O 1
ATOM 885 N N . CYS B 1 11 ? -8.336 4.719 11.477 1 93 11 CYS B N 1
ATOM 886 C CA . CYS B 1 11 ? -7.871 3.42 11.008 1 93 11 CYS B CA 1
ATOM 887 C C . CYS B 1 11 ? -6.43 3.5 10.516 1 93 11 CYS B C 1
ATOM 889 O O . CYS B 1 11 ? -6.074 4.414 9.766 1 93 11 CYS B O 1
ATOM 891 N N . ALA B 1 12 ? -5.691 2.549 10.984 1 91 12 ALA B N 1
ATOM 892 C CA . ALA B 1 12 ? -4.379 2.367 10.367 1 91 12 ALA B CA 1
ATOM 893 C C . ALA B 1 12 ? -4.508 1.828 8.945 1 91 12 ALA B C 1
ATOM 895 O O . ALA B 1 12 ? -5.52 1.221 8.594 1 91 12 ALA B O 1
ATOM 896 N N . MET B 1 13 ? -3.42 2.139 8.141 1 93.69 13 MET B N 1
ATOM 897 C CA . MET B 1 13 ? -3.438 1.594 6.789 1 93.69 13 MET B CA 1
ATOM 898 C C . MET B 1 13 ? -3.602 0.078 6.816 1 93.69 13 MET B C 1
ATOM 900 O O . MET B 1 13 ? -3.029 -0.598 7.672 1 93.69 13 MET B O 1
ATOM 904 N N . PRO B 1 14 ? -4.367 -0.433 5.879 1 94.56 14 PRO B N 1
ATOM 905 C CA . PRO B 1 14 ? -4.527 -1.889 5.852 1 94.56 14 PRO B CA 1
ATOM 906 C C . PRO B 1 14 ? -3.209 -2.623 5.609 1 94.56 14 PRO B C 1
ATOM 908 O O . PRO B 1 14 ? -2.354 -2.131 4.871 1 94.56 14 PRO B O 1
ATOM 911 N N . THR B 1 15 ? -3.154 -3.809 6.191 1 94.81 15 THR B N 1
ATOM 912 C CA 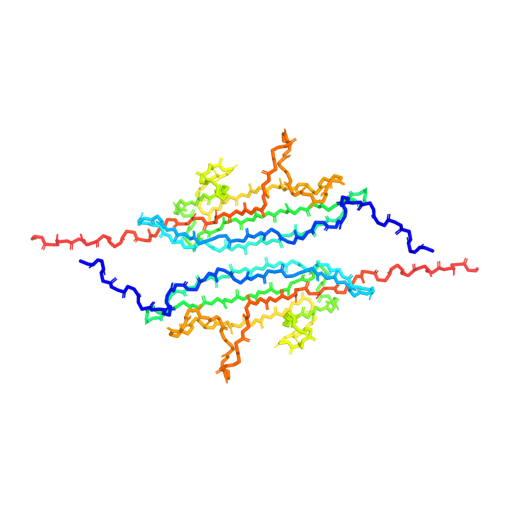. THR B 1 15 ? -2.008 -4.672 5.93 1 94.81 15 THR B CA 1
ATOM 913 C C . THR B 1 15 ? -2.092 -5.277 4.535 1 94.81 15 THR B C 1
ATOM 915 O O . THR B 1 15 ? -3.176 -5.648 4.074 1 94.81 15 THR B O 1
ATOM 918 N N . ILE B 1 16 ? -0.92 -5.348 3.924 1 95.81 16 ILE B N 1
ATOM 919 C CA . ILE B 1 16 ? -0.837 -6.047 2.646 1 95.81 16 ILE B CA 1
ATOM 920 C C . ILE B 1 16 ? -0.091 -7.367 2.828 1 95.81 16 ILE B C 1
ATOM 922 O O . ILE B 1 16 ? 1.085 -7.375 3.199 1 95.81 16 ILE B O 1
ATOM 926 N N . GLY B 1 17 ? -0.811 -8.422 2.57 1 94.56 17 GLY B N 1
ATOM 927 C CA . GLY B 1 17 ? -0.213 -9.742 2.715 1 94.56 17 GLY B CA 1
ATOM 928 C C . GLY B 1 17 ? 0.544 -10.195 1.48 1 94.56 17 GLY B C 1
ATOM 929 O O . GLY B 1 17 ? 0.404 -9.602 0.408 1 94.56 17 GLY B O 1
ATOM 930 N N . ASN B 1 18 ? 1.323 -11.266 1.611 1 91.88 18 ASN B N 1
ATOM 931 C CA . ASN B 1 18 ? 2.074 -11.859 0.51 1 91.88 18 ASN B CA 1
ATOM 932 C C . ASN B 1 18 ? 1.224 -12.852 -0.28 1 91.88 18 ASN B C 1
ATOM 934 O O . ASN B 1 18 ? 0.345 -13.508 0.282 1 91.88 18 ASN B O 1
ATOM 938 N N . VAL B 1 19 ? 1.597 -12.914 -1.559 1 91.75 19 VAL B N 1
ATOM 939 C CA . VAL B 1 19 ? 0.975 -13.93 -2.4 1 91.75 19 VAL B CA 1
ATOM 940 C C . VAL B 1 19 ? 1.746 -15.242 -2.281 1 91.75 19 VAL B C 1
ATOM 942 O O . VAL B 1 19 ? 2.953 -15.289 -2.529 1 91.75 19 VAL B O 1
ATOM 945 N N . ASN B 1 20 ? 1.022 -16.312 -1.909 1 85.06 20 ASN B N 1
ATOM 946 C CA . ASN B 1 20 ? 1.629 -17.625 -1.813 1 85.06 20 ASN B CA 1
ATOM 947 C C . ASN B 1 20 ? 0.919 -18.641 -2.713 1 85.06 20 ASN B C 1
ATOM 949 O O . ASN B 1 20 ? 0.974 -19.844 -2.465 1 85.06 20 ASN B O 1
ATOM 953 N N . MET B 1 21 ? 0.341 -18.281 -3.666 1 86.31 21 MET B N 1
ATOM 954 C CA . MET B 1 21 ? -0.407 -19.141 -4.582 1 86.31 21 MET B CA 1
ATOM 955 C C . MET B 1 21 ? 0.403 -19.422 -5.844 1 86.31 21 MET B C 1
ATOM 957 O O . MET B 1 21 ? 0.897 -18.5 -6.492 1 86.31 21 MET B O 1
ATOM 961 N N . ILE B 1 22 ? 0.578 -20.688 -6.199 1 85.56 22 ILE B N 1
ATOM 962 C CA . ILE B 1 22 ? 1.326 -21.094 -7.387 1 85.56 22 ILE B CA 1
ATOM 963 C C . ILE B 1 22 ? 0.694 -20.484 -8.633 1 85.56 22 ILE B C 1
ATOM 965 O O . ILE B 1 22 ? -0.532 -20.453 -8.766 1 85.56 22 ILE B O 1
ATOM 969 N N . GLY B 1 23 ? 1.492 -20.016 -9.539 1 89 23 GLY B N 1
ATOM 970 C CA . GLY B 1 23 ? 0.991 -19.438 -10.781 1 89 23 GLY B CA 1
ATOM 971 C C . GLY B 1 23 ? 0.597 -17.984 -10.648 1 89 23 GLY B C 1
ATOM 972 O O . GLY B 1 23 ? 0.207 -17.344 -11.625 1 89 23 GLY B O 1
ATOM 973 N N . PHE B 1 24 ? 0.716 -17.531 -9.367 1 92.44 24 PHE B N 1
ATOM 974 C CA . PHE B 1 24 ? 0.366 -16.141 -9.109 1 92.44 24 PHE B CA 1
ATOM 975 C C . PHE B 1 24 ? 1.534 -15.398 -8.469 1 92.44 24 PHE B C 1
ATOM 977 O O . PHE B 1 24 ? 2.449 -16.016 -7.926 1 92.44 24 PHE B O 1
ATOM 984 N N . LYS B 1 25 ? 1.51 -14.07 -8.633 1 91.06 25 LYS B N 1
ATOM 985 C CA . LYS B 1 25 ? 2.516 -13.188 -8.047 1 91.06 25 LYS B CA 1
ATOM 986 C C . LYS B 1 25 ? 1.862 -12.008 -7.34 1 91.06 25 LYS B C 1
ATOM 988 O O . LYS B 1 25 ? 0.649 -11.812 -7.438 1 91.06 25 LYS B O 1
ATOM 993 N N . GLN B 1 26 ? 2.721 -11.305 -6.645 1 93.5 26 GLN B N 1
ATOM 994 C CA . GLN B 1 26 ? 2.258 -10.07 -6.027 1 93.5 26 GLN B CA 1
ATOM 995 C C . GLN B 1 26 ? 1.816 -9.055 -7.078 1 93.5 26 GLN B C 1
ATOM 997 O O . GLN B 1 26 ? 2.572 -8.742 -8 1 93.5 26 GLN B O 1
ATOM 1002 N N . GLY B 1 27 ? 0.633 -8.523 -6.969 1 95.44 27 GLY B N 1
ATOM 1003 C CA . GLY B 1 27 ? 0.179 -7.461 -7.852 1 95.44 27 GLY B CA 1
ATOM 1004 C C . GLY B 1 27 ? 0.668 -6.09 -7.43 1 95.44 27 GLY B C 1
ATOM 1005 O O . GLY B 1 27 ? 1.162 -5.914 -6.312 1 95.44 27 GLY B O 1
ATOM 1006 N N . ASN B 1 28 ? 0.526 -5.156 -8.352 1 95.56 28 ASN B N 1
ATOM 1007 C CA . ASN B 1 28 ? 0.743 -3.75 -8.023 1 95.56 28 ASN B CA 1
ATOM 1008 C C . ASN B 1 28 ? -0.462 -3.15 -7.309 1 95.56 28 ASN B C 1
ATOM 1010 O O . ASN B 1 28 ? -1.606 -3.484 -7.621 1 95.56 28 ASN B O 1
ATOM 1014 N N . ILE B 1 29 ? -0.163 -2.227 -6.398 1 97.38 29 ILE B N 1
ATOM 1015 C CA . ILE B 1 29 ? -1.248 -1.739 -5.551 1 97.38 29 ILE B CA 1
ATOM 1016 C C . ILE B 1 29 ? -1.277 -0.213 -5.582 1 97.38 29 ILE B C 1
ATOM 1018 O O . ILE B 1 29 ? -0.23 0.436 -5.52 1 97.38 29 ILE B O 1
ATOM 1022 N N . ILE B 1 30 ? -2.436 0.317 -5.738 1 96.38 30 ILE B N 1
ATOM 1023 C CA . ILE B 1 30 ? -2.705 1.73 -5.5 1 96.38 30 ILE B CA 1
ATOM 1024 C C . ILE B 1 30 ? -3.646 1.881 -4.305 1 96.38 30 ILE B C 1
ATOM 1026 O O . ILE B 1 30 ? -4.684 1.217 -4.238 1 96.38 30 ILE B O 1
ATOM 1030 N N . MET B 1 31 ? -3.232 2.678 -3.354 1 96.19 31 MET B N 1
ATOM 1031 C CA . MET B 1 31 ? -4.094 3.018 -2.227 1 96.19 31 MET B CA 1
ATOM 1032 C C . MET B 1 31 ? -4.395 4.512 -2.201 1 96.19 31 MET B C 1
ATOM 1034 O O . MET B 1 31 ? -3.479 5.332 -2.113 1 96.19 31 MET B O 1
ATOM 1038 N N . ASP B 1 32 ? -5.68 4.805 -2.27 1 94 32 ASP B N 1
ATOM 1039 C CA . ASP B 1 32 ? -6.156 6.18 -2.229 1 94 32 ASP B CA 1
ATOM 1040 C C . ASP B 1 32 ? -7.07 6.41 -1.026 1 94 32 ASP B C 1
ATOM 1042 O O . ASP B 1 32 ? -8.195 5.914 -0.995 1 94 32 ASP B O 1
ATOM 1046 N N . ALA B 1 33 ? -6.566 7.164 -0.096 1 90.69 33 ALA B N 1
ATOM 1047 C CA . ALA B 1 33 ? -7.34 7.406 1.119 1 90.69 33 ALA B CA 1
ATOM 1048 C C . ALA B 1 33 ? -8 8.781 1.082 1 90.69 33 ALA B C 1
ATOM 1050 O O . ALA B 1 33 ? -7.422 9.742 0.582 1 90.69 33 ALA B O 1
ATOM 1051 N N . GLU B 1 34 ? -9.234 8.773 1.576 1 86.56 34 GLU B N 1
ATOM 1052 C CA . GLU B 1 34 ? -9.977 10.023 1.671 1 86.56 34 GLU B CA 1
ATOM 1053 C C . GLU B 1 34 ? -10.797 10.086 2.953 1 86.56 34 GLU B C 1
ATOM 1055 O O . GLU B 1 34 ? -11.117 9.047 3.541 1 86.56 34 GLU B O 1
ATOM 1060 N N . GLU B 1 35 ? -11.031 11.25 3.391 1 84 35 GLU B N 1
ATOM 1061 C CA . GLU B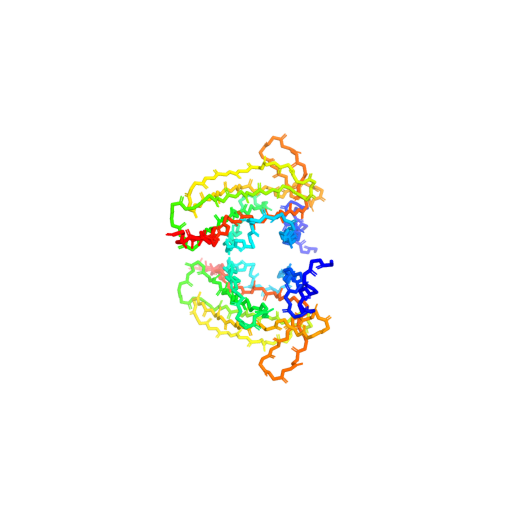 1 35 ? -11.938 11.453 4.523 1 84 35 GLU B CA 1
ATOM 1062 C C . GLU B 1 35 ? -13.289 11.992 4.062 1 84 35 GLU B C 1
ATOM 1064 O O . GLU B 1 35 ? -13.352 13.016 3.377 1 84 35 GLU B O 1
ATOM 1069 N N . ILE B 1 36 ? -14.266 11.242 4.398 1 85.25 36 ILE B N 1
ATOM 1070 C CA . ILE B 1 36 ? -15.633 11.641 4.078 1 85.25 36 ILE B CA 1
ATOM 1071 C C . ILE B 1 36 ? -16.453 11.742 5.359 1 85.25 36 ILE B C 1
ATOM 1073 O O . ILE B 1 36 ? -16.609 10.758 6.09 1 85.25 36 ILE B O 1
ATOM 1077 N N . ASN B 1 37 ? -17.031 12.945 5.691 1 85.94 37 ASN B N 1
ATOM 1078 C CA . ASN B 1 37 ? -17.844 13.195 6.871 1 85.94 37 ASN B CA 1
ATOM 1079 C C . ASN B 1 37 ? -17.125 12.773 8.148 1 85.94 37 ASN B C 1
ATOM 1081 O O . ASN B 1 37 ? -17.734 12.148 9.023 1 85.94 37 ASN B O 1
ATOM 1085 N N . GLY B 1 38 ? -15.82 12.977 8.164 1 86.12 38 GLY B N 1
ATOM 1086 C CA . GLY B 1 38 ? -15.047 12.734 9.367 1 86.12 38 GLY B CA 1
ATOM 1087 C C . GLY B 1 38 ? -14.539 11.312 9.484 1 86.12 38 GLY B C 1
ATOM 1088 O O . GLY B 1 38 ? -13.82 10.977 10.43 1 86.12 38 GLY B O 1
ATOM 1089 N N . CYS B 1 39 ? -15.008 10.492 8.492 1 91.38 39 CYS B N 1
ATOM 1090 C CA . CYS B 1 39 ? -14.555 9.102 8.523 1 91.38 39 CYS B CA 1
ATOM 1091 C C . CYS B 1 39 ? -13.633 8.805 7.344 1 91.38 39 CYS B C 1
ATOM 1093 O O . CYS B 1 39 ? -13.781 9.391 6.27 1 91.38 39 CYS B O 1
ATOM 1095 N N . LYS B 1 40 ? -12.727 7.852 7.52 1 93.06 40 LYS B N 1
ATOM 1096 C CA . LYS B 1 40 ? -11.75 7.512 6.488 1 93.06 40 LYS B CA 1
ATOM 1097 C C . LYS B 1 40 ? -12.297 6.434 5.555 1 93.06 40 LYS B C 1
ATOM 1099 O O . LYS B 1 40 ? -12.93 5.48 6.004 1 93.06 40 LYS B O 1
ATOM 1104 N N . TYR B 1 41 ? -12.055 6.664 4.328 1 94.94 41 TYR B N 1
ATOM 1105 C CA . TYR B 1 41 ? -12.273 5.684 3.273 1 94.94 41 TYR B CA 1
ATOM 1106 C C . TYR B 1 41 ? -10.984 5.398 2.516 1 94.94 41 TYR B C 1
ATOM 1108 O O . TYR B 1 41 ? -10.133 6.281 2.361 1 94.94 41 TYR B O 1
ATOM 1116 N N . ILE B 1 42 ? -10.844 4.172 2.1 1 96.5 42 ILE B N 1
ATOM 1117 C CA . ILE B 1 42 ? -9.68 3.844 1.285 1 96.5 42 ILE B CA 1
ATOM 1118 C C . ILE B 1 42 ? -10.109 3.006 0.084 1 96.5 42 ILE B C 1
ATOM 1120 O O . ILE B 1 42 ? -10.867 2.039 0.231 1 96.5 42 ILE B O 1
ATOM 1124 N N . GLU B 1 43 ? -9.719 3.482 -1.092 1 97.44 43 GLU B N 1
ATOM 1125 C CA . GLU B 1 43 ? -9.844 2.672 -2.301 1 97.44 43 GLU B CA 1
ATOM 1126 C C . GLU B 1 43 ? -8.531 1.958 -2.623 1 97.44 43 GLU B C 1
ATOM 1128 O O . GLU B 1 43 ? -7.48 2.594 -2.729 1 97.44 43 GLU B O 1
ATOM 1133 N N . ILE B 1 44 ? -8.617 0.667 -2.758 1 97.88 44 ILE B N 1
ATOM 1134 C CA . ILE B 1 44 ? -7.445 -0.137 -3.096 1 97.88 44 ILE B CA 1
ATOM 1135 C C . ILE B 1 44 ? -7.629 -0.755 -4.48 1 97.88 44 ILE B C 1
ATOM 1137 O O . ILE B 1 44 ? -8.648 -1.388 -4.754 1 97.88 44 ILE B O 1
ATOM 1141 N N . THR B 1 45 ? -6.656 -0.497 -5.312 1 98.5 45 THR B N 1
ATOM 1142 C CA . THR B 1 45 ? -6.641 -1.073 -6.652 1 98.5 45 THR B CA 1
ATOM 1143 C C . THR B 1 45 ? -5.477 -2.047 -6.809 1 98.5 45 THR B C 1
ATOM 1145 O O . THR B 1 45 ? -4.34 -1.728 -6.445 1 98.5 45 THR B O 1
ATOM 1148 N N . CYS B 1 46 ? -5.84 -3.234 -7.199 1 98.31 46 CYS B N 1
ATOM 1149 C CA . CYS B 1 46 ? -4.859 -4.258 -7.543 1 98.31 46 CYS B CA 1
ATOM 1150 C C . CYS B 1 46 ? -4.699 -4.375 -9.055 1 98.31 46 CYS B C 1
ATOM 1152 O O . CYS B 1 46 ? -5.691 -4.492 -9.781 1 98.31 46 CYS B O 1
ATOM 1154 N N . MET B 1 47 ? -3.424 -4.344 -9.453 1 97.62 47 MET B N 1
ATOM 1155 C CA . MET B 1 47 ? -3.195 -4.301 -10.898 1 97.62 47 MET B CA 1
ATOM 1156 C C . MET B 1 47 ? -2.176 -5.352 -11.32 1 97.62 47 MET B C 1
ATOM 1158 O O . MET B 1 47 ? -1.258 -5.672 -10.562 1 97.62 47 MET B O 1
ATOM 1162 N N . ASN B 1 48 ? -2.383 -5.848 -12.531 1 96.25 48 ASN B N 1
ATOM 1163 C CA . ASN B 1 48 ? -1.385 -6.637 -13.242 1 96.25 48 ASN B CA 1
ATOM 1164 C C . ASN B 1 48 ? -0.624 -5.797 -14.266 1 96.25 48 ASN B C 1
ATOM 1166 O O . ASN B 1 48 ? -1.178 -4.855 -14.836 1 96.25 48 ASN B O 1
ATOM 1170 N N . ASP B 1 49 ? 0.589 -6.105 -14.469 1 90.69 49 ASP B N 1
ATOM 1171 C CA . ASP B 1 49 ? 1.364 -5.414 -15.492 1 90.69 49 ASP B CA 1
ATOM 1172 C C . ASP B 1 49 ? 0.729 -5.582 -16.875 1 90.69 49 ASP B C 1
ATOM 1174 O O . ASP B 1 49 ? 0.816 -4.688 -17.719 1 90.69 49 ASP B O 1
ATOM 1178 N N . ALA B 1 50 ? 0.126 -6.742 -17.031 1 91.69 50 ALA B N 1
ATOM 1179 C CA . ALA B 1 50 ? -0.571 -7.031 -18.281 1 91.69 50 ALA B CA 1
ATOM 1180 C C . ALA B 1 50 ? -2.076 -6.828 -18.125 1 91.69 50 ALA B C 1
ATOM 1182 O O . ALA B 1 50 ? -2.699 -7.41 -17.234 1 91.69 50 ALA B O 1
ATOM 1183 N N . SER B 1 51 ? -2.711 -6.086 -19.062 1 92.81 51 SER B N 1
ATOM 1184 C CA . SER B 1 51 ? -4.113 -5.703 -18.938 1 92.81 51 SER B CA 1
ATOM 1185 C C . SER B 1 51 ? -5.035 -6.895 -19.172 1 92.81 51 SER B C 1
ATOM 1187 O O . SER B 1 51 ? -6.223 -6.836 -18.844 1 92.81 51 SER B O 1
ATOM 1189 N N . THR B 1 52 ? -4.535 -7.969 -19.719 1 93.88 52 THR B N 1
ATOM 1190 C CA . THR B 1 52 ? -5.387 -9.102 -20.062 1 93.88 52 THR B CA 1
ATOM 1191 C C . THR B 1 52 ? -5.277 -10.195 -19 1 93.88 52 THR B C 1
ATOM 1193 O O . THR B 1 52 ? -6.059 -11.148 -19 1 93.88 52 THR B O 1
ATOM 1196 N N . LEU B 1 53 ? -4.301 -10.031 -18.094 1 95.69 53 LEU B N 1
ATOM 1197 C CA . LEU B 1 53 ? -4.082 -11.086 -17.109 1 95.69 53 LEU B CA 1
ATOM 1198 C C . LEU B 1 53 ? -4.891 -10.828 -15.852 1 95.69 53 LEU B C 1
ATOM 1200 O O . LEU B 1 53 ? -5.09 -9.68 -15.461 1 95.69 53 LEU B O 1
ATOM 1204 N N . PHE B 1 54 ? -5.27 -11.844 -15.234 1 96.75 54 PHE B N 1
ATOM 1205 C CA . PHE B 1 54 ? -6.23 -11.883 -14.141 1 96.75 54 PHE B CA 1
ATOM 1206 C C . PHE B 1 54 ? -5.613 -11.32 -12.867 1 96.75 54 PHE B C 1
ATOM 1208 O O . PHE B 1 54 ? -4.422 -11.516 -12.609 1 96.75 54 PHE B O 1
ATOM 1215 N N . VAL B 1 55 ? -6.406 -10.586 -12.07 1 98.12 55 VAL B N 1
ATOM 1216 C CA . VAL B 1 55 ? -6.023 -10.172 -10.727 1 98.12 55 VAL B CA 1
ATOM 1217 C C . VAL B 1 55 ? -7.156 -10.469 -9.75 1 98.12 55 VAL B C 1
ATOM 1219 O O . VAL B 1 55 ? -8.32 -10.586 -10.148 1 98.12 55 VAL B O 1
ATOM 1222 N N . MET B 1 56 ? -6.855 -10.602 -8.43 1 98.38 56 MET B N 1
ATOM 1223 C CA . MET B 1 56 ? -7.809 -10.75 -7.332 1 98.38 56 MET B CA 1
ATOM 1224 C C . MET B 1 56 ? -7.336 -9.992 -6.094 1 98.38 56 MET B C 1
ATOM 1226 O O . MET B 1 56 ? -6.141 -9.945 -5.805 1 98.38 56 MET B O 1
ATOM 1230 N N . ILE B 1 57 ? -8.281 -9.406 -5.449 1 98.5 57 ILE B N 1
ATOM 1231 C CA . ILE B 1 57 ? -8.086 -8.922 -4.086 1 98.5 57 ILE B CA 1
ATOM 1232 C C . ILE B 1 57 ? -8.695 -9.914 -3.096 1 98.5 57 ILE B C 1
ATOM 1234 O O . ILE B 1 57 ? -9.898 -10.164 -3.125 1 98.5 57 ILE B O 1
ATOM 1238 N N . LEU B 1 58 ? -7.836 -10.453 -2.25 1 98.25 58 LEU B N 1
ATOM 1239 C CA . LEU B 1 58 ? -8.281 -11.406 -1.24 1 98.25 58 LEU B CA 1
ATOM 1240 C C . LEU B 1 58 ? -8.211 -10.789 0.154 1 98.25 58 LEU B C 1
ATOM 1242 O O . LEU B 1 58 ? -7.375 -9.93 0.418 1 98.25 58 LEU B O 1
ATOM 1246 N N . SER B 1 59 ? -9.148 -11.273 1.005 1 97.25 59 SER B N 1
ATOM 1247 C CA . SER B 1 59 ? -8.938 -11.023 2.426 1 97.25 59 SER B CA 1
ATOM 1248 C C . SER B 1 59 ? -7.738 -11.797 2.957 1 97.25 59 SER B C 1
ATOM 1250 O O . SER B 1 59 ? -7.191 -12.656 2.262 1 97.25 59 SER B O 1
ATOM 1252 N N . MET B 1 60 ? -7.387 -11.516 4.188 1 95.44 60 MET B N 1
ATOM 1253 C CA . MET B 1 60 ? -6.281 -12.242 4.809 1 95.44 60 MET B CA 1
ATOM 1254 C C . MET B 1 60 ? -6.645 -13.703 5.023 1 95.44 60 MET B C 1
ATOM 1256 O O . MET B 1 60 ? -5.766 -14.539 5.246 1 95.44 60 MET B O 1
ATOM 1260 N N . ALA B 1 61 ? -7.957 -14.008 5.012 1 93.94 61 ALA B N 1
ATOM 1261 C CA . ALA B 1 61 ? -8.438 -15.383 5.109 1 93.94 61 ALA B CA 1
ATOM 1262 C C . ALA B 1 61 ? -8.602 -16 3.727 1 93.94 61 ALA B C 1
ATOM 1264 O O . ALA B 1 61 ? -9.219 -17.062 3.586 1 93.94 61 ALA B O 1
ATOM 1265 N N . ASN B 1 62 ? -8.148 -15.32 2.686 1 94.19 62 ASN B N 1
ATOM 1266 C CA . ASN B 1 62 ? -8.109 -15.789 1.304 1 94.19 62 ASN B CA 1
ATOM 1267 C C . ASN B 1 62 ? -9.5 -15.789 0.676 1 94.19 62 ASN B C 1
ATOM 1269 O O . ASN B 1 62 ? -9.758 -16.531 -0.269 1 94.19 62 ASN B O 1
ATOM 1273 N N . GLU B 1 63 ? -10.43 -15.055 1.29 1 95.62 63 GLU B N 1
ATOM 1274 C CA . GLU B 1 63 ? -11.711 -14.836 0.626 1 95.62 63 GLU B CA 1
ATOM 1275 C C . GLU B 1 63 ? -11.594 -13.781 -0.473 1 95.62 63 GLU B C 1
ATOM 1277 O O . GLU B 1 63 ? -10.961 -12.742 -0.278 1 95.62 63 GLU B O 1
ATOM 1282 N N . THR B 1 64 ? -12.312 -14.047 -1.661 1 97.56 64 THR B N 1
ATOM 1283 C CA . THR B 1 64 ? -12.25 -13.086 -2.76 1 97.56 64 THR B CA 1
ATOM 1284 C C . THR B 1 64 ? -13.125 -11.875 -2.469 1 97.56 64 THR B C 1
ATOM 1286 O O . THR B 1 64 ? -14.328 -12.008 -2.244 1 97.56 64 THR B O 1
ATOM 1289 N N . LEU B 1 65 ? -12.547 -10.742 -2.471 1 98 65 LEU B N 1
ATOM 1290 C CA . LEU B 1 65 ? -13.266 -9.492 -2.238 1 98 65 LEU B CA 1
ATOM 1291 C C . LEU B 1 65 ? -13.586 -8.797 -3.557 1 98 65 LEU B C 1
ATOM 1293 O O . LEU B 1 65 ? -14.602 -8.109 -3.674 1 98 65 LEU B O 1
ATOM 1297 N N . ALA B 1 66 ? -12.695 -8.867 -4.555 1 98.38 66 ALA B N 1
ATOM 1298 C CA . ALA B 1 66 ? -12.852 -8.312 -5.895 1 98.38 66 ALA B CA 1
ATOM 1299 C C . ALA B 1 66 ? -11.945 -9.023 -6.895 1 98.38 66 ALA B C 1
ATOM 1301 O O . ALA B 1 66 ? -10.914 -9.586 -6.512 1 98.38 66 ALA B O 1
ATOM 1302 N N . SER B 1 67 ? -12.258 -9.086 -8.156 1 98.31 67 SER B N 1
ATOM 1303 C CA . SER B 1 67 ? -11.422 -9.656 -9.203 1 98.31 67 SER B CA 1
ATOM 1304 C C . SER B 1 67 ? -11.727 -9.031 -10.562 1 98.31 67 SER B C 1
ATOM 1306 O O . SER B 1 67 ? -12.742 -8.352 -10.719 1 98.31 67 SER B O 1
ATOM 1308 N N . GLY B 1 68 ? -10.805 -9.133 -11.445 1 97.88 68 GLY B N 1
ATOM 1309 C CA . GLY B 1 68 ? -10.945 -8.633 -12.805 1 97.88 68 GLY B CA 1
ATOM 1310 C C . GLY B 1 68 ? -9.734 -8.898 -13.672 1 97.88 68 GLY B C 1
ATOM 1311 O O . GLY B 1 68 ? -8.727 -9.43 -13.188 1 97.88 68 GLY B O 1
ATOM 1312 N N . ASP B 1 69 ? -9.914 -8.617 -14.961 1 96.88 69 ASP B N 1
ATOM 1313 C CA . ASP B 1 69 ? -8.758 -8.648 -15.852 1 96.88 69 ASP B CA 1
ATOM 1314 C C . ASP B 1 69 ? -8.023 -7.309 -15.859 1 96.88 69 ASP B C 1
ATOM 1316 O O . ASP B 1 69 ? -8.656 -6.254 -15.992 1 96.88 69 ASP B O 1
ATOM 1320 N N . GLY B 1 70 ? -6.762 -7.371 -15.711 1 97.12 70 GLY B N 1
ATOM 1321 C CA . GLY B 1 70 ? -5.941 -6.168 -15.711 1 97.12 70 GLY B CA 1
ATOM 1322 C C . GLY B 1 70 ? -5.934 -5.457 -14.367 1 97.12 70 GLY B C 1
ATOM 1323 O O . GLY B 1 70 ? -4.867 -5.145 -13.836 1 97.12 70 GLY B O 1
ATOM 1324 N N . SER B 1 71 ? -7.195 -5.246 -13.836 1 97.94 71 SER B N 1
ATOM 1325 C CA . SER B 1 71 ? -7.293 -4.508 -12.578 1 97.94 71 SER B CA 1
ATOM 1326 C C . SER B 1 71 ? -8.578 -4.848 -11.836 1 97.94 71 SER B C 1
ATOM 1328 O O . SER B 1 71 ? -9.555 -5.293 -12.445 1 97.94 71 SER B O 1
ATOM 1330 N N . ALA B 1 72 ? -8.57 -4.699 -10.555 1 98.56 72 ALA B N 1
ATOM 1331 C CA . ALA B 1 72 ? -9.734 -4.777 -9.672 1 98.56 72 ALA B CA 1
ATOM 1332 C C . ALA B 1 72 ? -9.625 -3.77 -8.531 1 98.56 72 ALA B C 1
ATOM 1334 O O . ALA B 1 72 ? -8.523 -3.469 -8.062 1 98.56 72 ALA B O 1
ATOM 1335 N N . SER B 1 73 ? -10.75 -3.266 -8.086 1 98.44 73 SER B N 1
ATOM 1336 C CA . SER B 1 73 ? -10.742 -2.275 -7.016 1 98.44 73 SER B CA 1
ATOM 1337 C C . SER B 1 73 ? -11.812 -2.586 -5.969 1 98.44 73 SER B C 1
ATOM 1339 O O . SER B 1 73 ? -12.82 -3.232 -6.273 1 98.44 73 SER B O 1
ATOM 1341 N N . ILE B 1 74 ? -11.586 -2.109 -4.766 1 98 74 ILE B N 1
ATOM 1342 C CA . ILE B 1 74 ? -12.539 -2.23 -3.67 1 98 74 ILE B CA 1
ATOM 1343 C C . ILE B 1 74 ? -12.406 -1.032 -2.732 1 98 74 ILE B C 1
ATOM 1345 O O . ILE B 1 74 ? -11.32 -0.462 -2.594 1 98 74 ILE B O 1
ATOM 1349 N N . ILE B 1 75 ? -13.477 -0.649 -2.098 1 97.5 75 ILE B N 1
ATOM 1350 C CA . ILE B 1 75 ? -13.492 0.453 -1.144 1 97.5 75 ILE B CA 1
ATOM 1351 C C . ILE B 1 75 ? -13.789 -0.078 0.255 1 97.5 75 ILE B C 1
ATOM 1353 O O . ILE B 1 75 ? -14.719 -0.874 0.438 1 97.5 75 ILE B O 1
ATOM 1357 N N . PHE B 1 76 ? -12.953 0.332 1.229 1 97.44 76 PHE B N 1
ATOM 1358 C CA . PHE B 1 76 ? -13.219 0.058 2.637 1 97.44 76 PHE B CA 1
ATOM 1359 C C . PHE B 1 76 ? -13.555 1.343 3.385 1 97.44 76 PHE B C 1
ATOM 1361 O O . PHE B 1 76 ? -13.078 2.42 3.027 1 97.44 76 PHE B O 1
ATOM 1368 N N . GLU B 1 77 ? -14.352 1.205 4.363 1 95.81 77 GLU B N 1
ATOM 1369 C CA . GLU B 1 77 ? -14.68 2.285 5.289 1 95.81 77 GLU B CA 1
ATOM 1370 C C . GLU B 1 77 ? -14.141 1.999 6.688 1 95.81 77 GLU B C 1
ATOM 1372 O O . GLU B 1 77 ? -14.242 0.873 7.176 1 95.81 77 GLU B O 1
ATOM 1377 N N . CYS B 1 78 ? -13.539 2.986 7.297 1 96 78 CYS B N 1
ATOM 1378 C CA . CYS B 1 78 ? -13.148 2.875 8.695 1 96 78 CYS B CA 1
ATOM 1379 C C . CYS B 1 78 ? -14.352 3.025 9.617 1 96 78 CYS B C 1
ATOM 1381 O O . CYS B 1 78 ? -15.039 4.051 9.586 1 96 78 CYS B O 1
ATOM 1383 N N . ASN B 1 79 ? -14.555 2.041 10.422 1 94.31 79 ASN B N 1
ATOM 1384 C CA . ASN B 1 79 ? -15.734 2.096 11.266 1 94.31 79 ASN B CA 1
ATOM 1385 C C . ASN B 1 79 ? -15.43 2.744 12.617 1 94.31 79 ASN B C 1
ATOM 1387 O O . ASN B 1 79 ? -14.32 3.219 12.844 1 94.31 79 ASN B O 1
ATOM 1391 N N . ASN B 1 80 ? -16.438 2.734 13.523 1 93.19 80 ASN B N 1
ATOM 1392 C CA . ASN B 1 80 ? -16.328 3.445 14.797 1 93.19 80 ASN B CA 1
ATOM 1393 C C . ASN B 1 80 ? -15.383 2.727 15.758 1 93.19 80 ASN B C 1
ATOM 1395 O O . ASN B 1 80 ? -14.992 3.283 16.781 1 93.19 80 ASN B O 1
ATOM 1399 N N . ALA B 1 81 ? -15.023 1.479 15.453 1 93.62 81 ALA B N 1
ATOM 1400 C CA . ALA B 1 81 ? -14.055 0.735 16.25 1 93.62 81 ALA B CA 1
ATOM 1401 C C . ALA B 1 81 ? -12.648 0.851 15.664 1 93.62 81 ALA B C 1
ATOM 1403 O O . ALA B 1 81 ? -11.75 0.107 16.047 1 93.62 81 ALA B O 1
ATOM 1404 N N . SER B 1 82 ? -12.5 1.728 14.656 1 93.81 82 SER B N 1
ATOM 1405 C CA . SER B 1 82 ? -11.227 1.945 13.984 1 93.81 82 SER B CA 1
ATOM 1406 C C . SER B 1 82 ? -10.773 0.693 13.242 1 93.81 82 SER B C 1
ATOM 1408 O O . SER B 1 82 ? -9.602 0.312 13.312 1 93.81 82 SER B O 1
ATOM 1410 N N . GLU B 1 83 ? -11.789 0.061 12.648 1 95.56 83 GLU B N 1
ATOM 1411 C CA . GLU B 1 83 ? -11.523 -1.107 11.812 1 95.56 83 GLU B CA 1
ATOM 1412 C C . GLU B 1 83 ? -12.031 -0.896 10.391 1 95.56 83 GLU B C 1
ATOM 1414 O O . GLU B 1 83 ? -13.094 -0.314 10.188 1 95.56 83 GLU B O 1
ATOM 1419 N N . TRP B 1 84 ? -11.188 -1.386 9.469 1 96.62 84 TRP B N 1
ATOM 1420 C CA . TRP B 1 84 ? -11.641 -1.341 8.078 1 96.62 84 TRP B CA 1
ATOM 1421 C C . TRP B 1 84 ? -12.742 -2.359 7.832 1 96.62 84 TRP B C 1
ATOM 1423 O O . TRP B 1 84 ? -12.648 -3.51 8.266 1 96.62 84 TRP B O 1
ATOM 1433 N N . GLN B 1 85 ? -13.75 -1.919 7.113 1 96.81 85 GLN B N 1
ATOM 1434 C CA . GLN B 1 85 ? -14.828 -2.852 6.789 1 96.81 85 GLN B CA 1
ATOM 1435 C C . GLN B 1 85 ? -15.336 -2.627 5.371 1 96.81 85 GLN B C 1
ATOM 1437 O O . GLN B 1 85 ? -15.203 -1.529 4.824 1 96.81 85 GLN B O 1
ATOM 1442 N N . THR B 1 86 ? -15.898 -3.711 4.785 1 96.25 86 THR B N 1
ATOM 1443 C CA . THR B 1 86 ? -16.594 -3.604 3.504 1 96.25 86 THR B CA 1
ATOM 1444 C C . THR B 1 86 ? -17.922 -2.895 3.672 1 96.25 86 THR B C 1
ATOM 1446 O O . THR B 1 86 ? -18.344 -2.598 4.793 1 96.25 86 THR B O 1
ATOM 1449 N N . ALA B 1 87 ? -18.594 -2.625 2.529 1 91.69 87 ALA B N 1
ATOM 1450 C CA . ALA B 1 87 ? -19.875 -1.926 2.547 1 91.69 87 ALA B CA 1
ATOM 1451 C C . ALA B 1 87 ? -20.906 -2.711 3.34 1 91.69 87 ALA B C 1
ATOM 1453 O O . ALA B 1 87 ? -21.812 -2.125 3.936 1 91.69 87 ALA B O 1
ATOM 1454 N N . ASN B 1 88 ? -20.75 -4.047 3.416 1 93 88 ASN B N 1
ATOM 1455 C CA . ASN B 1 88 ? -21.734 -4.879 4.102 1 93 88 ASN B CA 1
ATOM 1456 C C . ASN B 1 88 ? -21.375 -5.078 5.57 1 93 88 ASN B C 1
ATOM 1458 O O . ASN B 1 88 ? -22.016 -5.852 6.277 1 93 88 ASN B O 1
ATOM 1462 N N . GLY B 1 89 ? -20.297 -4.438 6 1 93.5 89 GLY B N 1
ATOM 1463 C CA . GLY B 1 89 ? -19.969 -4.43 7.418 1 93.5 89 GLY B CA 1
ATOM 1464 C C . GLY B 1 89 ? -18.953 -5.492 7.801 1 93.5 89 GLY B C 1
ATOM 1465 O O . GLY B 1 89 ? -18.625 -5.652 8.977 1 93.5 89 GLY B O 1
ATOM 1466 N N . THR B 1 90 ? -18.469 -6.262 6.801 1 95.31 90 THR B N 1
ATOM 1467 C CA . THR B 1 90 ? -17.453 -7.273 7.094 1 95.31 90 THR B CA 1
ATOM 1468 C C . THR B 1 90 ? -16.109 -6.617 7.363 1 95.31 90 THR B C 1
ATOM 1470 O O . THR B 1 90 ? -15.609 -5.852 6.539 1 95.31 90 THR B O 1
ATOM 1473 N N . VAL B 1 91 ? -15.516 -6.914 8.531 1 96.56 91 VAL B N 1
ATOM 1474 C CA . VAL B 1 91 ? -14.234 -6.336 8.922 1 96.56 91 VAL B CA 1
ATOM 1475 C C . VAL B 1 91 ? -13.109 -7.004 8.133 1 96.56 91 VAL B C 1
ATOM 1477 O O . VAL B 1 91 ? -13.062 -8.227 8.023 1 96.56 91 VAL B O 1
ATOM 1480 N N . VAL B 1 92 ? -12.188 -6.191 7.52 1 96 92 VAL B N 1
ATOM 1481 C CA . VAL B 1 92 ? -11.062 -6.648 6.707 1 96 92 VAL B CA 1
ATOM 1482 C C . VAL B 1 92 ? -9.789 -5.941 7.148 1 96 92 VAL B C 1
ATOM 1484 O O . VAL B 1 92 ? -9.469 -4.855 6.656 1 96 92 VAL B O 1
ATOM 1487 N N . PRO B 1 93 ? -8.992 -6.5 8 1 94.12 93 PRO B N 1
ATOM 1488 C CA . PRO B 1 93 ? -7.805 -5.824 8.531 1 94.12 93 PRO B CA 1
ATOM 1489 C C . PRO B 1 93 ? -6.715 -5.645 7.477 1 94.12 93 PRO B C 1
ATOM 1491 O O . PRO B 1 93 ? -5.773 -4.875 7.684 1 94.12 93 PRO B O 1
ATOM 1494 N N . GLY B 1 94 ? -6.82 -6.383 6.375 1 96.25 94 GLY B N 1
ATOM 1495 C CA . GLY B 1 94 ? -5.836 -6.348 5.305 1 96.25 94 GLY B CA 1
ATOM 1496 C C . GLY B 1 94 ? -6.262 -7.129 4.078 1 96.25 94 GLY B C 1
ATOM 1497 O O . GLY B 1 94 ? -7.328 -7.75 4.07 1 96.25 94 GLY B O 1
ATOM 1498 N N . ILE B 1 95 ? -5.453 -6.984 3.055 1 97.94 95 ILE B N 1
ATOM 1499 C CA . ILE B 1 95 ? -5.781 -7.648 1.797 1 97.94 95 ILE B CA 1
ATOM 1500 C C . ILE B 1 95 ? -4.531 -8.32 1.228 1 97.94 95 ILE B C 1
ATOM 1502 O O . ILE B 1 95 ? -3.422 -8.094 1.717 1 97.94 95 ILE B O 1
ATOM 1506 N N . ILE B 1 96 ? -4.719 -9.164 0.323 1 97.56 96 ILE B N 1
ATOM 1507 C CA . ILE B 1 96 ? -3.693 -9.719 -0.551 1 97.56 96 ILE B CA 1
ATOM 1508 C C . ILE B 1 96 ? -4.008 -9.367 -2.004 1 97.56 96 ILE B C 1
ATOM 1510 O O . ILE B 1 96 ? -5.125 -9.602 -2.475 1 97.56 96 ILE B O 1
ATOM 1514 N N . CYS B 1 97 ? -3.135 -8.734 -2.666 1 98.12 97 CYS B N 1
ATOM 1515 C CA . CYS B 1 97 ? -3.268 -8.422 -4.086 1 98.12 97 CYS B CA 1
ATOM 1516 C C . CYS B 1 97 ? -2.58 -9.484 -4.941 1 98.12 97 CYS B C 1
ATOM 1518 O O . CYS B 1 97 ? -1.351 -9.531 -5 1 98.12 97 CYS B O 1
ATOM 1520 N N . VAL B 1 98 ? -3.348 -10.242 -5.648 1 97.5 98 VAL B N 1
ATOM 1521 C CA . VAL B 1 98 ? -2.875 -11.406 -6.395 1 97.5 98 VAL B CA 1
ATOM 1522 C C . VAL B 1 98 ? -2.957 -11.133 -7.895 1 97.5 98 VAL B C 1
ATOM 1524 O O . VAL B 1 98 ? -4.012 -10.742 -8.406 1 97.5 98 VAL B O 1
ATOM 1527 N N . ALA B 1 99 ? -1.903 -11.336 -8.57 1 96.88 99 ALA B N 1
ATOM 1528 C CA . ALA B 1 99 ? -1.86 -11.172 -10.023 1 96.88 99 ALA B CA 1
ATOM 1529 C C . ALA B 1 99 ? -1.397 -12.461 -10.703 1 96.88 99 ALA B C 1
ATOM 1531 O O . ALA B 1 99 ? -0.488 -13.133 -10.219 1 96.88 99 ALA B O 1
ATOM 1532 N N . GLU B 1 100 ? -2.064 -12.75 -11.727 1 95 100 GLU B N 1
ATOM 1533 C CA . GLU B 1 100 ? -1.677 -13.914 -12.508 1 95 100 GLU B CA 1
ATOM 1534 C C . GLU B 1 100 ? -0.27 -13.758 -13.078 1 95 100 GLU B C 1
ATOM 1536 O O . GLU B 1 100 ? 0.086 -12.688 -13.578 1 95 100 GLU B O 1
ATOM 1541 N N . GLY B 1 101 ? 0.583 -14.727 -12.773 1 87.81 101 GLY B N 1
ATOM 1542 C CA . GLY B 1 101 ? 1.924 -14.734 -13.336 1 87.81 101 GLY B CA 1
ATOM 1543 C C . GLY B 1 101 ? 1.954 -15.148 -14.797 1 87.81 101 GLY B C 1
ATOM 1544 O O . GLY B 1 101 ? 1.004 -15.75 -15.297 1 87.81 101 GLY B O 1
ATOM 1545 N N . TYR B 1 102 ? 2.834 -14.594 -15.57 1 68.88 102 TYR B N 1
ATOM 1546 C CA . TYR B 1 102 ? 2.973 -15.102 -16.938 1 68.88 102 TYR B CA 1
ATOM 1547 C C . TYR B 1 102 ? 3.23 -16.609 -16.922 1 68.88 102 TYR B C 1
ATOM 1549 O O . TYR B 1 102 ? 3.977 -17.109 -16.078 1 68.88 102 TYR B O 1
ATOM 1557 N N . ALA B 1 103 ? 2.281 -17.453 -17.156 1 54.19 103 ALA B N 1
ATOM 1558 C CA . ALA B 1 103 ? 2.629 -18.844 -17.422 1 54.19 103 ALA B CA 1
ATOM 1559 C C . ALA B 1 103 ? 3.951 -18.938 -18.172 1 54.19 103 ALA B C 1
ATOM 1561 O O . ALA B 1 103 ? 4.184 -18.203 -19.141 1 54.19 103 ALA B O 1
ATOM 1562 N N . PHE B 1 104 ? 5.031 -19.141 -17.547 1 45.12 104 PHE B N 1
ATOM 1563 C CA . PHE B 1 104 ? 6.051 -19.703 -18.422 1 45.12 104 PHE B CA 1
ATOM 1564 C C . PHE B 1 104 ? 5.43 -20.656 -19.422 1 45.12 104 PHE B C 1
ATOM 1566 O O . PHE B 1 104 ? 4.898 -21.703 -19.047 1 45.12 104 PHE B O 1
ATOM 1573 N N . LEU B 1 105 ? 4.719 -20.312 -20.375 1 37.12 105 LEU B N 1
ATOM 1574 C CA . LEU B 1 105 ? 4.625 -21.312 -21.438 1 37.12 105 LEU B CA 1
ATOM 1575 C C . LEU B 1 105 ? 5.977 -21.984 -21.672 1 37.12 105 LEU B C 1
ATOM 1577 O O . LEU B 1 105 ? 6.922 -21.344 -22.125 1 37.12 105 LEU B O 1
ATOM 1581 N N . TYR B 1 106 ? 6.539 -22.766 -20.891 1 37.03 106 TYR B N 1
ATOM 1582 C CA . TYR B 1 106 ? 7.426 -23.781 -21.453 1 37.03 106 TYR B CA 1
ATOM 1583 C C . TYR B 1 106 ? 6.863 -24.344 -22.766 1 37.03 106 TYR B C 1
ATOM 1585 O O . TYR B 1 106 ? 5.965 -25.188 -22.75 1 37.03 106 TYR B O 1
ATOM 1593 N N . PHE B 1 107 ? 6.488 -23.656 -23.766 1 34.03 107 PHE B N 1
ATOM 1594 C CA . PHE B 1 107 ? 6.445 -24.359 -25.047 1 34.03 107 PHE B CA 1
ATOM 1595 C C . PHE B 1 107 ? 7.684 -25.219 -25.234 1 34.03 107 PHE B C 1
ATOM 1597 O O . PHE B 1 107 ? 8.797 -24.703 -25.312 1 34.03 107 PHE B O 1
ATOM 1604 N N . PHE B 1 108 ? 7.828 -26.438 -24.75 1 30.97 108 PHE B N 1
ATOM 1605 C CA . P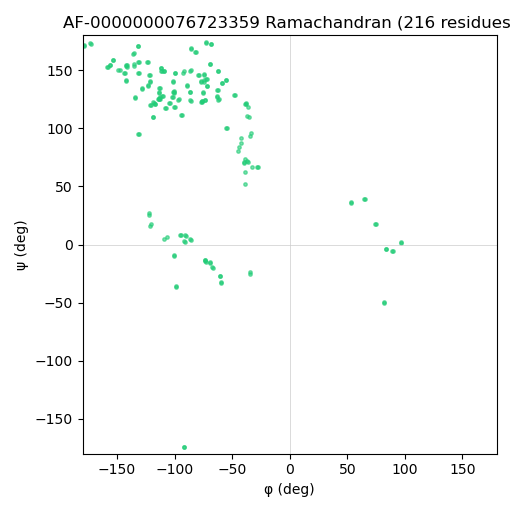HE B 1 108 ? 8.539 -27.547 -25.391 1 30.97 108 PHE B CA 1
ATOM 1606 C C . PHE B 1 108 ? 8.406 -27.469 -26.906 1 30.97 108 PHE B C 1
ATOM 1608 O O . PHE B 1 108 ? 7.328 -27.703 -27.438 1 30.97 108 PHE B O 1
ATOM 1615 N N . GLN B 1 109 ? 8.891 -26.578 -27.672 1 27.41 109 GLN B N 1
ATOM 1616 C CA . GLN B 1 109 ? 9.172 -27.016 -29.031 1 27.41 109 GLN B CA 1
ATOM 1617 C C . GLN B 1 109 ? 9.812 -28.406 -29.047 1 27.41 109 GLN B C 1
ATOM 1619 O O . GLN B 1 109 ? 10.922 -28.578 -28.547 1 27.41 109 GLN B O 1
ATOM 1624 N N . ALA B 1 110 ? 8.938 -29.531 -29.062 1 27.19 110 ALA B N 1
ATOM 1625 C CA . ALA B 1 110 ? 9.266 -30.75 -29.797 1 27.19 110 ALA B CA 1
ATOM 1626 C C . ALA B 1 110 ? 9.594 -30.438 -31.25 1 27.19 110 ALA B C 1
ATOM 1628 O O . ALA B 1 110 ? 9.039 -29.516 -31.844 1 27.19 110 ALA B O 1
#

Solvent-accessible surface area (backbone atoms only — not comparable to full-atom values): 11612 Å² total; per-residue (Å²): 123,75,78,77,71,49,44,13,50,60,42,64,55,63,45,51,50,71,60,85,48,89,70,43,31,63,28,28,37,38,40,43,59,46,73,56,98,63,22,31,33,37,39,40,33,31,29,30,97,46,63,80,35,43,22,36,36,21,33,81,85,67,44,80,76,36,60,30,58,14,40,28,62,51,62,34,38,26,33,75,84,35,39,36,16,40,93,87,63,51,74,45,72,27,34,23,38,34,10,55,40,79,71,75,71,75,72,74,81,127,123,73,78,76,71,48,42,12,49,60,42,65,56,61,44,51,50,69,60,84,48,89,71,42,31,62,27,27,37,36,38,45,60,44,74,55,97,66,23,31,34,38,40,41,34,30,30,31,97,46,63,79,34,43,21,36,35,21,34,82,84,68,46,81,76,34,60,32,59,13,40,27,62,51,63,33,37,26,33,76,83,36,38,34,16,39,92,86,63,52,74,45,73,28,34,23,36,34,10,55,41,79,70,75,72,74,72,74,81,124

Organism: Ascaris lumbricoides (NCBI:txid6252)

Sequence (220 aa):
MLPDTAACARCAMPTIGNVNMIGFKQGNIIMDAEEINGCKYIEITCMNDASTLFVMILSMANETLASGDGSASIIFECNNASEWQTANGTVVPGIICVAEGYAFLYFFQAMLPDTAACARCAMPTIGNVNMIGFKQGNIIMDAEEINGCKYIEITCMNDASTLFVMILSMANETLASGDGSASIIFECNNASEWQTANGTVVPGIICVAEGYAFLYFFQA

Radius of gyration: 18.83 Å; Cα contacts (8 Å, |Δi|>4): 561; chains: 2; bounding box: 44×72×54 Å

Secondary structure (DSSP, 8-state):
------GGG-PPPPEEEPP--TTEEEPEEEEEEEEETTEEEEEEEEE-SSTTSEEEEEETT--EEEEEESEEEEEEEE-TTS-EE-TT--B-SEEEEEEE----------/------GGG-PPPPEEEPP--TTEEEPEEEEEEEEETTEEEEEEEEE-SSTTSEEEEEETT--EEEEEESEEEEEEEE-TTS-EE-TTS-B-SEEEEEEE----------

Foldseek 3Di:
DPPPQQLQAQADDADEDADDDPQKHAFDWDWDWDDDPSHIKIKIKTFDPDQQWKKFKAAPVRHTPWIDGGMTMAMWTRDRNSFTDHPVGHTGRHIYIITGDDPPPPPPPD/DPPPQQLQAQADDADEDADDDPQKHAFDWDWDWDDDPSGIKIKIKTFDPDQQWKKFKAAPVRHTPWIDGGMTMAMWTRDNNSFTDHPVRHTGRHIYIITGDDPPPPPPPD

pLDDT: mean 87.37, std 18.42, range [27.19, 98.56]

Nearest PDB structures (foldseek):
  3i85-assembly2_B  TM=4.572E-01  e=1.374E-01  Homo sapiens
  6xxw-assembly1_A  TM=3.274E-01  e=8.795E-01  Dictyoglomus thermophilum H-6-12
  2wng-assembly1_A  TM=4.485E-01  e=2.923E+00  Homo sapiens
  7kgy-assembly1_D-3  TM=3.171E-01  e=1.693E+00  Faecalibacterium prausnitzii
  7kgy-assembly1_C-4  TM=3.167E-01  e=2.107E+00  Faecalibacterium prausnitzii